Protein AF-A0A1V4ZW52-F1 (afdb_monomer_lite)

Secondary structure (DSSP, 8-state):
--HHHHHHHHHHH-HHHHHHHHHHHHHHHHHIIIIIIIHHHHHHHHHHHHHTTSS-HHHHHHHHSEESSS--HHHHHHTTT-SSTT-HHHHHHHHHHHHHHHHHHHHIIIIIHHHHHHHSTT------HHHHHHHHHHHHHTHHHHHHHHHHHHHHHTT--EE---THHHHHHHHHHHHHHHHHHHHHHHHHHTT-S-----------S--THHHHHHHHHHHHHHHHHHHHHHHHHHHHHHHHHGGGSTT--HHHHHHHHHHHHHHHHHHHHHHH-S-HHHHHHHHHHHHHHHHHHHHGGGGG-

Sequence (305 aa):
MGVREKFSEFRTAYPALISELNLDTINWNVFTCLFLIVIPFLLYIVQWSIVTGMIPYPVAINYFVLTFGNPNPATMFLSNYVHSVFDSGHIYQNALSSIVIFFMMYMFFLVVIPYIRFRIPGFRYRFNPEAFILTLTVTFTFIPFSVSGISIYFGKIMGKSAAWGFSGLLYAFLGFLIYHIVFLFITILLQSSSGIIPPQKESAMITSSQDPEEDRNANGYAVQSAFLVFAGVFIPFLVIALILSELIQPGTGVFAHLGGFMLGFLISPLIEMMTLSPKKKQKIAFGFFLALVVVVPAVFWLAFV

pLDDT: mean 78.62, std 14.48, range [43.91, 95.81]

Radius of gyration: 23.27 Å; chains: 1; bounding box: 67×45×64 Å

Foldseek 3Di:
DDPVVVVVVVCVVCVPLVVVCPVVVVVLVVLCCCQQPVLLVVLLVQLVCQQVCVPPPVNCCVQQWAFLVDGDPRNLQNLLSHAPSNDPVVSVVLSVLSNVLSVLVSCVPPPVVVVVCVVFPQQDDDDDPVLVVVLVVCLNPFLSLLLSLLLSQVCVVVVHGIAGGFPLSSLLSVLLSLLVLLVSLVSCLVCLVVCVRPDPPPPDPDDDDDDPPVVVSVVVSVVSNVVSVCSSPVVLVVQLVVLVVCVVPPRHSSSSSVLSNVLSNPLSVLSVQLVPPPDPVSVVVSVVVSCCSRVCSSCVCVVVD

Structure (mmCIF, N/CA/C/O backbone):
data_AF-A0A1V4ZW52-F1
#
_entry.id   AF-A0A1V4ZW52-F1
#
loop_
_atom_site.group_PDB
_atom_site.id
_atom_site.type_symbol
_atom_site.label_atom_id
_atom_site.label_alt_id
_atom_site.label_comp_id
_atom_site.label_asym_id
_atom_site.label_entity_id
_atom_site.label_seq_id
_atom_site.pdbx_PDB_ins_code
_atom_site.Cartn_x
_atom_site.Cartn_y
_atom_site.Cartn_z
_atom_site.occupancy
_atom_site.B_iso_or_equiv
_atom_site.auth_seq_id
_atom_site.auth_comp_id
_atom_site.auth_asym_id
_atom_site.auth_atom_id
_atom_site.pdbx_PDB_model_num
ATOM 1 N N . MET A 1 1 ? 6.196 25.361 35.390 1.00 54.25 1 MET A N 1
ATOM 2 C CA . MET A 1 1 ? 5.827 23.933 35.358 1.00 54.25 1 MET A CA 1
ATOM 3 C C . MET A 1 1 ? 6.412 23.317 34.098 1.00 54.25 1 MET A C 1
ATOM 5 O O . MET A 1 1 ? 6.033 23.717 32.999 1.00 54.25 1 MET A O 1
ATOM 9 N N . GLY A 1 2 ? 7.431 22.470 34.241 1.00 68.69 2 GLY A N 1
ATOM 10 C CA . GLY A 1 2 ? 8.197 21.949 33.103 1.00 68.69 2 GLY A CA 1
ATOM 11 C C . GLY A 1 2 ? 7.447 20.848 32.348 1.00 68.69 2 GLY A C 1
ATOM 12 O O . GLY A 1 2 ? 6.632 20.140 32.933 1.00 68.69 2 GLY A O 1
ATOM 13 N N . VAL A 1 3 ? 7.754 20.646 31.061 1.00 47.66 3 VAL A N 1
ATOM 14 C CA . VAL A 1 3 ? 7.205 19.534 30.246 1.00 47.66 3 VAL A CA 1
ATOM 15 C C . VAL A 1 3 ? 7.366 18.185 30.961 1.00 47.66 3 VAL A C 1
ATOM 17 O O . VAL A 1 3 ? 6.468 17.349 30.939 1.00 47.66 3 VAL A O 1
ATOM 20 N N . ARG A 1 4 ? 8.481 18.012 31.678 1.00 46.19 4 ARG A N 1
ATOM 21 C CA . ARG A 1 4 ? 8.806 16.816 32.466 1.00 46.19 4 ARG A CA 1
ATOM 22 C C . ARG A 1 4 ? 7.856 16.583 33.649 1.00 46.19 4 ARG A C 1
ATOM 24 O O . ARG A 1 4 ? 7.552 15.441 33.966 1.00 46.19 4 ARG A O 1
ATOM 31 N N . GLU A 1 5 ? 7.376 17.656 34.266 1.00 60.81 5 GLU A N 1
ATOM 32 C CA . GLU A 1 5 ? 6.450 17.642 35.406 1.00 60.81 5 GLU A CA 1
ATOM 33 C C . GLU A 1 5 ? 5.047 17.226 34.951 1.00 60.81 5 GLU A C 1
ATOM 35 O O . GLU A 1 5 ? 4.475 16.287 35.496 1.00 60.81 5 GLU A O 1
ATOM 40 N N . LYS A 1 6 ? 4.559 17.812 33.848 1.00 65.06 6 LYS A N 1
ATOM 41 C CA . LYS A 1 6 ? 3.283 17.415 33.228 1.00 65.06 6 LYS A CA 1
ATOM 42 C C . LYS A 1 6 ? 3.302 15.975 32.715 1.00 65.06 6 LYS A C 1
ATOM 44 O O . LYS A 1 6 ? 2.299 15.275 32.801 1.00 65.06 6 LYS A O 1
ATOM 49 N N . PHE A 1 7 ? 4.440 15.519 32.189 1.00 52.81 7 PHE A N 1
ATOM 50 C CA . PHE A 1 7 ? 4.593 14.133 31.743 1.00 52.81 7 PHE A CA 1
ATOM 51 C C . PHE A 1 7 ? 4.629 13.151 32.923 1.00 52.81 7 PHE A C 1
ATOM 53 O O . PHE A 1 7 ? 4.099 12.046 32.826 1.00 52.81 7 PHE A O 1
ATOM 60 N N . SER A 1 8 ? 5.216 13.564 34.051 1.00 55.19 8 SER A N 1
ATOM 61 C CA . SER A 1 8 ? 5.181 12.805 35.302 1.00 55.19 8 SER A CA 1
ATOM 62 C C . SER A 1 8 ? 3.755 12.683 35.834 1.00 55.19 8 SER A C 1
ATOM 64 O O . SER A 1 8 ? 3.326 11.568 36.101 1.00 55.19 8 SER A O 1
ATOM 66 N N . GLU A 1 9 ? 3.009 13.789 35.921 1.00 68.88 9 GLU A N 1
ATOM 67 C CA . GLU A 1 9 ? 1.600 13.801 36.348 1.00 68.88 9 GLU A CA 1
ATOM 68 C C . GLU A 1 9 ? 0.709 12.950 35.440 1.00 68.88 9 GLU A C 1
ATOM 70 O O . GLU A 1 9 ? -0.122 12.183 35.921 1.00 68.88 9 GLU A O 1
ATOM 75 N N . PHE A 1 10 ? 0.917 13.024 34.124 1.00 62.06 10 PHE A N 1
ATOM 76 C CA . PHE A 1 10 ? 0.230 12.160 33.167 1.00 62.06 10 PHE A CA 1
ATOM 77 C C . PHE A 1 10 ? 0.537 10.678 33.423 1.00 62.06 10 PHE A C 1
ATOM 79 O O . PHE A 1 10 ? -0.359 9.835 33.380 1.00 62.06 10 PHE A O 1
ATOM 86 N N . ARG A 1 11 ? 1.796 10.351 33.742 1.00 59.22 11 ARG A N 1
ATOM 87 C CA . ARG A 1 11 ? 2.215 8.971 33.995 1.00 59.22 11 ARG A CA 1
ATOM 88 C C . ARG A 1 11 ? 1.640 8.391 35.281 1.00 59.22 11 ARG A C 1
ATOM 90 O O . ARG A 1 11 ? 1.280 7.217 35.290 1.00 59.22 11 ARG A O 1
ATOM 97 N N . THR A 1 12 ? 1.520 9.190 36.334 1.00 68.19 12 THR A N 1
ATOM 98 C CA . THR A 1 12 ? 0.864 8.770 37.579 1.00 68.19 12 THR A CA 1
ATOM 99 C C . THR A 1 12 ? -0.653 8.719 37.461 1.00 68.19 12 THR A C 1
ATOM 101 O O . THR A 1 12 ? -1.264 7.843 38.065 1.00 68.19 12 THR A O 1
ATOM 104 N N . ALA A 1 13 ? -1.268 9.608 36.680 1.00 69.50 13 ALA A N 1
ATOM 105 C CA . ALA A 1 13 ? -2.719 9.634 36.519 1.00 69.50 13 ALA A CA 1
ATOM 106 C C . ALA A 1 13 ? -3.258 8.458 35.681 1.00 69.50 13 ALA A C 1
ATOM 108 O O . ALA A 1 13 ? -4.405 8.055 35.870 1.00 69.50 13 ALA A O 1
ATOM 109 N N . TYR A 1 14 ? -2.445 7.882 34.785 1.00 59.12 14 TYR A N 1
ATOM 110 C CA . TYR A 1 14 ? -2.912 6.880 33.815 1.00 59.12 14 TYR A CA 1
ATOM 111 C C . TYR A 1 14 ? -1.972 5.667 33.679 1.00 59.12 14 TYR A C 1
ATOM 113 O O . TYR A 1 14 ? -1.464 5.383 32.590 1.00 59.12 14 TYR A O 1
ATOM 121 N N . PRO A 1 15 ? -1.760 4.892 34.759 1.00 52.69 15 PRO A N 1
ATOM 122 C CA . PRO A 1 15 ? -0.846 3.750 34.751 1.00 52.69 15 PRO A CA 1
ATOM 123 C C . PRO A 1 15 ? -1.275 2.642 33.775 1.00 52.69 15 PRO A C 1
ATOM 125 O O . PRO A 1 15 ? -0.410 1.998 33.190 1.00 52.69 15 PRO A O 1
ATOM 128 N N . ALA A 1 16 ? -2.582 2.469 33.530 1.00 55.34 16 ALA A N 1
ATOM 129 C CA . ALA A 1 16 ? -3.116 1.487 32.578 1.00 55.34 16 ALA A CA 1
ATOM 130 C C . ALA A 1 16 ? -2.794 1.835 31.109 1.00 55.34 16 ALA A C 1
ATOM 132 O O . ALA A 1 16 ? -2.369 0.971 30.345 1.00 55.34 16 ALA A O 1
ATOM 133 N N . L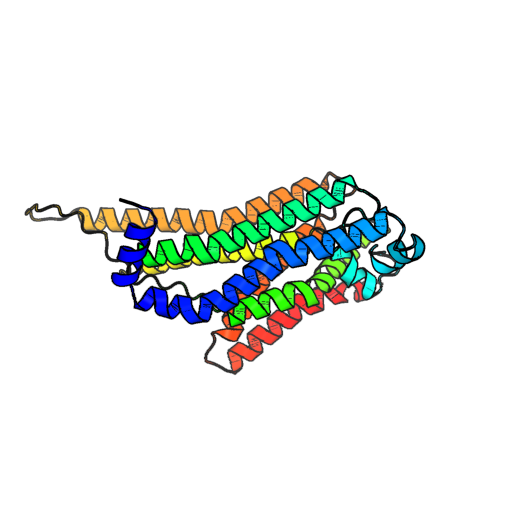EU A 1 17 ? -2.908 3.118 30.738 1.00 52.38 17 LEU A N 1
ATOM 134 C CA . LEU A 1 17 ? -2.533 3.616 29.409 1.00 52.38 17 LEU A CA 1
ATOM 135 C C . LEU A 1 17 ? -1.031 3.417 29.161 1.00 52.38 17 LEU A C 1
ATOM 137 O O . LEU A 1 17 ? -0.612 3.062 28.065 1.00 52.38 17 LEU A O 1
ATOM 141 N N . ILE A 1 18 ? -0.215 3.603 30.202 1.00 55.25 18 ILE A N 1
ATOM 142 C CA . ILE A 1 18 ? 1.237 3.421 30.130 1.00 55.25 18 ILE A CA 1
ATOM 143 C C . ILE A 1 18 ? 1.650 1.950 30.152 1.00 55.25 18 ILE A C 1
ATOM 145 O O . ILE A 1 18 ? 2.635 1.597 29.505 1.00 55.25 18 ILE A O 1
ATOM 149 N N . SER A 1 19 ? 0.910 1.077 30.838 1.00 52.97 19 SER A N 1
ATOM 150 C CA . SER A 1 19 ? 1.144 -0.366 30.762 1.00 52.97 19 SER A CA 1
ATOM 151 C C . SER A 1 19 ? 0.759 -0.947 29.401 1.00 52.97 19 SER A C 1
ATOM 153 O O . SER A 1 19 ? 1.489 -1.801 28.909 1.00 52.97 19 SER A O 1
ATOM 155 N N . GLU A 1 20 ? -0.314 -0.451 28.766 1.00 52.16 20 GLU A N 1
ATOM 156 C CA . GLU A 1 20 ? -0.656 -0.791 27.373 1.00 52.16 20 GLU A CA 1
ATOM 157 C C . GLU A 1 20 ? 0.412 -0.267 26.405 1.00 52.16 20 GLU A C 1
ATOM 159 O O . GLU A 1 20 ? 0.901 -1.006 25.556 1.00 52.16 20 GLU A O 1
ATOM 164 N N . LEU A 1 21 ? 0.892 0.963 26.615 1.00 51.31 21 LEU A N 1
ATOM 165 C CA . LEU A 1 21 ? 2.033 1.486 25.872 1.00 51.31 21 LEU A CA 1
ATOM 166 C C . LEU A 1 21 ? 3.300 0.638 26.082 1.00 51.31 21 LEU A C 1
ATOM 168 O O . LEU A 1 21 ? 4.071 0.528 25.151 1.00 51.31 21 LEU A O 1
ATOM 172 N N . ASN A 1 22 ? 3.581 0.005 27.220 1.00 49.88 22 ASN A N 1
ATOM 173 C CA . ASN A 1 22 ? 4.923 -0.557 27.481 1.00 49.88 22 ASN A CA 1
ATOM 174 C C . ASN A 1 22 ? 5.333 -1.778 26.619 1.00 49.88 22 ASN A C 1
ATOM 176 O O . ASN A 1 22 ? 6.520 -1.932 26.337 1.00 49.88 22 ASN A O 1
ATOM 180 N N . LEU A 1 23 ? 4.394 -2.622 26.172 1.00 46.44 23 LEU A N 1
ATOM 181 C CA . LEU A 1 23 ? 4.663 -3.715 25.212 1.00 46.44 23 LEU A CA 1
ATOM 182 C C . LEU A 1 23 ? 4.485 -3.255 23.756 1.00 46.44 23 LEU A C 1
ATOM 184 O O . LEU A 1 23 ? 5.224 -3.685 22.871 1.00 46.44 23 LEU A O 1
ATOM 188 N N . ASP A 1 24 ? 3.583 -2.301 23.527 1.00 53.34 24 ASP A N 1
ATOM 189 C CA . ASP A 1 24 ? 3.345 -1.706 22.215 1.00 53.34 24 ASP A CA 1
ATOM 190 C C . ASP A 1 24 ? 4.472 -0.736 21.801 1.00 53.34 24 ASP A C 1
ATOM 192 O O . ASP A 1 24 ? 4.854 -0.685 20.637 1.00 53.34 24 ASP A O 1
ATOM 196 N N . THR A 1 25 ? 5.084 -0.002 22.734 1.00 53.88 25 THR A N 1
ATOM 197 C CA . THR A 1 25 ? 6.072 1.069 22.470 1.00 53.88 25 THR A CA 1
ATOM 198 C C . THR A 1 25 ? 7.359 0.525 21.853 1.00 53.88 25 THR A C 1
ATOM 200 O O . THR A 1 25 ? 7.969 1.198 21.026 1.00 53.88 25 THR A O 1
ATOM 203 N N . ILE A 1 26 ? 7.772 -0.702 22.194 1.00 53.50 26 ILE A N 1
ATOM 204 C CA . ILE A 1 26 ? 8.947 -1.337 21.573 1.00 53.50 26 ILE A CA 1
ATOM 205 C C . ILE A 1 26 ? 8.653 -1.650 20.100 1.00 53.50 26 ILE A C 1
ATOM 207 O O . ILE A 1 26 ? 9.441 -1.280 19.230 1.00 53.50 26 ILE A O 1
ATOM 211 N N . ASN A 1 27 ? 7.487 -2.230 19.805 1.00 63.09 27 ASN A N 1
ATOM 212 C CA . ASN A 1 27 ? 7.055 -2.495 18.431 1.00 63.09 27 ASN A CA 1
ATOM 213 C C . ASN A 1 27 ? 6.842 -1.192 17.640 1.00 63.09 27 ASN A C 1
ATOM 215 O O . ASN A 1 27 ? 7.189 -1.126 16.462 1.00 63.09 27 ASN A O 1
ATOM 219 N N . TRP A 1 28 ? 6.361 -0.129 18.288 1.00 65.81 28 TRP A N 1
ATOM 220 C CA . TRP A 1 28 ? 6.158 1.182 17.667 1.00 65.81 28 TRP A CA 1
ATOM 221 C C . TRP A 1 28 ? 7.449 1.951 17.397 1.00 65.81 28 TRP A C 1
ATOM 223 O O . TRP A 1 28 ? 7.551 2.614 16.368 1.00 65.81 28 TRP A O 1
ATOM 233 N N . ASN A 1 29 ? 8.458 1.850 18.261 1.00 67.56 29 ASN A N 1
ATOM 234 C CA . ASN A 1 29 ? 9.775 2.434 18.002 1.00 67.56 29 ASN A CA 1
ATOM 235 C C . ASN A 1 29 ? 10.486 1.697 16.864 1.00 67.56 29 ASN A C 1
ATOM 237 O O . ASN A 1 29 ? 11.073 2.335 15.993 1.00 67.56 29 ASN A O 1
ATOM 241 N N . VAL A 1 30 ? 10.373 0.364 16.817 1.00 69.56 30 VAL A N 1
ATOM 242 C CA . VAL A 1 30 ? 10.862 -0.435 15.684 1.00 69.56 30 VAL A CA 1
ATOM 243 C C . VAL A 1 30 ? 10.118 -0.059 14.403 1.00 69.56 30 VAL A C 1
ATOM 245 O O . VAL A 1 30 ? 10.762 0.156 13.382 1.00 69.56 30 VAL A O 1
ATOM 248 N N . PHE A 1 31 ? 8.794 0.111 14.456 1.00 70.19 31 PHE A N 1
ATOM 249 C CA . PHE A 1 31 ? 7.992 0.599 13.333 1.00 70.19 31 PHE A CA 1
ATOM 250 C C . PHE A 1 31 ? 8.449 1.991 12.869 1.00 70.19 31 PHE A C 1
ATOM 252 O O . PHE A 1 31 ? 8.696 2.204 11.687 1.00 70.19 31 PHE A O 1
ATOM 259 N N . THR A 1 32 ? 8.635 2.922 13.802 1.00 69.56 32 THR A N 1
ATOM 260 C CA . THR A 1 32 ? 9.112 4.284 13.528 1.00 69.56 32 THR A CA 1
ATOM 261 C C . THR A 1 32 ? 10.469 4.237 12.832 1.00 69.56 32 THR A C 1
ATOM 263 O O . THR A 1 32 ? 10.621 4.798 11.752 1.00 69.56 32 THR A O 1
ATOM 266 N N . CYS A 1 33 ? 11.438 3.504 13.381 1.00 77.50 33 CYS A N 1
ATOM 267 C CA . CYS A 1 33 ? 12.759 3.373 12.772 1.00 77.50 33 CYS A CA 1
ATOM 268 C C . CYS A 1 33 ? 12.698 2.693 11.398 1.00 77.50 33 CYS A C 1
ATOM 270 O O . CYS A 1 33 ? 13.317 3.172 10.449 1.00 77.50 33 CYS A O 1
ATOM 272 N N . LEU A 1 34 ? 11.948 1.599 11.264 1.00 78.94 34 LEU A N 1
ATOM 273 C CA . LEU A 1 34 ? 11.905 0.831 10.025 1.00 78.94 34 LEU A CA 1
ATOM 274 C C . LEU A 1 34 ? 11.212 1.610 8.898 1.00 78.94 34 LEU A C 1
ATOM 276 O O . LEU A 1 34 ? 11.761 1.728 7.806 1.00 78.94 34 LEU A O 1
ATOM 280 N N . PHE A 1 35 ? 10.033 2.173 9.158 1.00 75.31 35 PHE A N 1
ATOM 281 C CA . PHE A 1 35 ? 9.216 2.802 8.120 1.00 75.31 35 PHE A CA 1
ATOM 282 C C . PHE A 1 35 ? 9.574 4.266 7.874 1.00 75.31 35 PHE A C 1
ATOM 284 O O . PHE A 1 35 ? 9.598 4.675 6.721 1.00 75.31 35 PHE A O 1
ATOM 291 N N . LEU A 1 36 ? 9.906 5.061 8.899 1.00 79.62 36 LEU A N 1
ATOM 292 C CA . LEU A 1 36 ? 10.241 6.478 8.682 1.00 79.62 36 LEU A CA 1
ATOM 293 C C . LEU A 1 36 ? 11.679 6.691 8.218 1.00 79.62 36 LEU A C 1
ATOM 295 O O . LEU A 1 36 ? 11.960 7.710 7.591 1.00 79.62 36 LEU A O 1
ATOM 299 N N . ILE A 1 37 ? 12.586 5.765 8.541 1.00 82.94 37 ILE A N 1
ATOM 300 C CA . ILE A 1 37 ? 14.021 5.957 8.309 1.00 82.94 37 ILE A CA 1
ATOM 301 C C . ILE A 1 37 ? 14.563 4.879 7.376 1.00 82.94 37 ILE A C 1
ATOM 303 O O . ILE A 1 37 ? 15.023 5.206 6.285 1.00 82.94 37 ILE A O 1
ATOM 307 N N . VAL A 1 38 ? 14.497 3.602 7.768 1.00 86.88 38 VAL A N 1
ATOM 308 C CA . VAL A 1 38 ? 15.184 2.523 7.036 1.00 86.88 38 VAL A CA 1
ATOM 309 C C . VAL A 1 38 ? 14.637 2.361 5.621 1.00 86.88 38 VAL A C 1
ATOM 311 O O . VAL A 1 38 ? 15.422 2.359 4.680 1.00 86.88 38 VAL A O 1
ATOM 314 N N . ILE A 1 39 ? 13.318 2.259 5.440 1.00 84.25 39 ILE A N 1
ATOM 315 C CA . ILE A 1 39 ? 12.726 2.057 4.109 1.00 84.25 39 ILE A CA 1
ATOM 316 C C . ILE A 1 39 ? 13.024 3.242 3.176 1.00 84.25 39 ILE A C 1
ATOM 318 O O . ILE A 1 39 ? 13.623 2.998 2.129 1.00 84.25 39 ILE A O 1
ATOM 322 N N . PRO A 1 40 ? 12.713 4.511 3.519 1.00 84.44 40 PRO A N 1
ATOM 323 C CA . PRO A 1 40 ? 13.059 5.649 2.667 1.00 84.44 40 PRO A CA 1
ATOM 324 C C . PRO A 1 40 ? 14.555 5.725 2.348 1.00 84.44 40 PRO A C 1
ATOM 326 O O . PRO A 1 40 ? 14.924 6.025 1.214 1.00 84.44 40 PRO A O 1
ATOM 329 N N . PHE A 1 41 ? 15.418 5.401 3.315 1.00 87.50 41 PHE A N 1
ATOM 330 C CA . PHE A 1 41 ? 16.865 5.380 3.117 1.00 87.50 41 PHE A CA 1
ATOM 331 C C . PHE A 1 41 ? 17.321 4.266 2.164 1.00 87.50 41 PHE A C 1
ATOM 333 O O . PHE A 1 41 ? 18.156 4.509 1.296 1.00 87.50 41 PHE A O 1
ATOM 340 N N . LEU A 1 42 ? 16.756 3.060 2.266 1.00 87.06 42 LEU A N 1
ATOM 341 C CA . LEU A 1 42 ? 17.047 1.965 1.338 1.00 87.06 42 LEU A CA 1
ATOM 342 C C . LEU A 1 42 ? 16.589 2.298 -0.085 1.00 87.06 42 LEU A C 1
ATOM 344 O O . LEU A 1 42 ? 17.346 2.080 -1.027 1.00 87.06 42 LEU A O 1
ATOM 348 N N . LEU A 1 43 ? 15.391 2.869 -0.244 1.00 84.25 43 LEU A N 1
ATOM 349 C CA . LEU A 1 43 ? 14.892 3.314 -1.550 1.00 84.25 43 LEU A CA 1
ATOM 350 C C . LEU A 1 43 ? 15.790 4.406 -2.141 1.00 84.25 43 LEU A C 1
ATOM 352 O O . LEU A 1 43 ? 16.143 4.343 -3.320 1.00 84.25 43 LEU A O 1
ATOM 356 N N . TYR A 1 44 ? 16.228 5.352 -1.303 1.00 87.69 44 TYR A N 1
ATOM 357 C CA . TYR A 1 44 ? 17.201 6.373 -1.680 1.00 87.69 44 TYR A CA 1
ATOM 358 C C . TYR A 1 44 ? 18.512 5.747 -2.172 1.00 87.69 44 TYR A C 1
ATOM 360 O O . TYR A 1 44 ? 18.967 6.094 -3.258 1.00 87.69 44 TYR A O 1
ATOM 368 N N . ILE A 1 45 ? 19.101 4.807 -1.418 1.00 89.94 45 ILE A N 1
ATOM 369 C CA . ILE A 1 45 ? 20.352 4.136 -1.804 1.00 89.94 45 ILE A CA 1
ATOM 370 C C . ILE A 1 45 ? 20.186 3.406 -3.132 1.00 89.94 45 ILE A C 1
ATOM 372 O O . ILE A 1 45 ? 21.020 3.579 -4.014 1.00 89.94 45 ILE A O 1
ATOM 376 N N . VAL A 1 46 ? 19.121 2.615 -3.294 1.00 88.81 46 VAL A N 1
ATOM 377 C CA . VAL A 1 46 ? 18.892 1.846 -4.524 1.00 88.81 46 VAL A CA 1
ATOM 378 C C . VAL A 1 46 ? 18.808 2.779 -5.728 1.00 88.81 46 VAL A C 1
ATOM 380 O O . VAL A 1 46 ? 19.513 2.566 -6.713 1.00 88.81 46 VAL A O 1
ATOM 383 N N . GLN A 1 47 ? 18.006 3.843 -5.649 1.00 87.00 47 GLN A N 1
ATOM 384 C CA . GLN A 1 47 ? 17.864 4.777 -6.764 1.00 87.00 47 GLN A CA 1
ATOM 385 C C . GLN A 1 47 ? 19.152 5.579 -7.011 1.00 87.00 47 GLN A C 1
ATOM 387 O O . GLN A 1 47 ? 19.555 5.761 -8.160 1.00 87.00 47 GLN A O 1
ATOM 392 N N . TRP A 1 48 ? 19.852 5.991 -5.952 1.00 90.12 48 TRP A N 1
ATOM 393 C CA . TRP A 1 48 ? 21.153 6.653 -6.051 1.00 90.12 48 TRP A CA 1
ATOM 394 C C . TRP A 1 48 ? 22.207 5.757 -6.718 1.00 90.12 48 TRP A C 1
ATOM 396 O O . TRP A 1 48 ? 22.946 6.224 -7.585 1.00 90.12 48 TRP A O 1
ATOM 406 N N . SER A 1 49 ? 22.248 4.463 -6.389 1.00 91.75 49 SER A N 1
ATOM 407 C CA . SER A 1 49 ? 23.142 3.490 -7.027 1.00 91.75 49 SER A CA 1
ATOM 408 C C . SER A 1 49 ? 22.857 3.315 -8.520 1.00 91.75 49 SER A C 1
ATOM 410 O O . SER A 1 49 ? 23.785 3.056 -9.284 1.00 91.75 49 SER A O 1
ATOM 412 N N . ILE A 1 50 ? 21.607 3.481 -8.960 1.00 90.00 50 ILE A N 1
ATOM 413 C CA . ILE A 1 50 ? 21.271 3.459 -10.389 1.00 90.00 50 ILE A CA 1
ATOM 414 C C . ILE A 1 50 ? 21.733 4.747 -11.078 1.00 90.00 50 ILE A C 1
ATOM 416 O O . ILE A 1 50 ? 22.424 4.685 -12.093 1.00 90.00 50 ILE A O 1
ATOM 420 N N . VAL A 1 51 ? 21.421 5.911 -10.503 1.00 89.38 51 VAL A N 1
ATOM 421 C CA . VAL A 1 51 ? 21.774 7.221 -11.080 1.00 89.38 51 VAL A CA 1
ATOM 422 C C . VAL A 1 51 ? 23.289 7.433 -11.166 1.00 89.38 51 VAL A C 1
ATOM 424 O O . VAL A 1 51 ? 23.779 8.012 -12.131 1.00 89.38 51 VAL A O 1
ATOM 427 N N . THR A 1 52 ? 24.050 6.941 -10.188 1.00 91.12 52 THR A N 1
ATOM 428 C CA . THR A 1 52 ? 25.524 7.027 -10.179 1.00 91.12 52 THR A CA 1
ATOM 429 C C . THR A 1 52 ? 26.212 5.972 -11.045 1.00 91.12 52 THR A C 1
ATOM 431 O O . THR A 1 52 ? 27.434 5.990 -11.173 1.00 91.12 52 THR A O 1
ATOM 434 N N . GLY A 1 53 ? 25.452 5.049 -11.641 1.00 91.00 53 GLY A N 1
ATOM 435 C CA . GLY A 1 53 ? 25.986 3.985 -12.487 1.00 91.00 53 GLY A CA 1
ATOM 436 C C . GLY A 1 53 ? 26.643 2.828 -11.729 1.00 91.00 53 GLY A C 1
ATOM 437 O O . GLY A 1 53 ? 27.249 1.970 -12.370 1.00 91.00 53 GLY A O 1
ATOM 438 N N . MET A 1 54 ? 26.515 2.753 -10.395 1.00 95.44 54 MET A N 1
ATOM 439 C CA . MET A 1 54 ? 26.924 1.559 -9.637 1.00 95.44 54 MET A CA 1
ATOM 440 C C . MET A 1 54 ? 26.106 0.330 -10.053 1.00 95.44 54 MET A C 1
ATOM 442 O O . MET A 1 54 ? 26.637 -0.777 -10.118 1.00 95.44 54 MET A O 1
ATOM 446 N N . ILE A 1 55 ? 24.820 0.526 -10.357 1.00 92.56 55 ILE A N 1
ATOM 447 C CA . ILE A 1 55 ? 23.982 -0.465 -11.032 1.00 92.56 55 ILE A CA 1
ATOM 448 C C . ILE A 1 55 ? 24.025 -0.165 -12.540 1.00 92.56 55 ILE A C 1
ATOM 450 O O . ILE A 1 55 ? 23.581 0.910 -12.950 1.00 92.56 55 ILE A O 1
ATOM 454 N N . PRO A 1 56 ? 24.526 -1.089 -13.386 1.00 93.81 56 PRO A N 1
ATOM 455 C CA . PRO A 1 56 ? 24.626 -0.854 -14.823 1.00 93.81 56 PRO A CA 1
ATOM 456 C C . PRO A 1 56 ? 23.267 -0.587 -15.476 1.00 93.81 56 PRO A C 1
ATOM 458 O O . PRO A 1 56 ? 22.274 -1.242 -15.157 1.00 93.81 56 PRO A O 1
ATOM 461 N N . TYR A 1 57 ? 23.238 0.299 -16.474 1.00 90.06 57 TYR A N 1
ATOM 462 C CA . TYR A 1 57 ? 22.014 0.663 -17.199 1.00 90.06 57 TYR A CA 1
ATOM 463 C C . TYR A 1 57 ? 21.198 -0.543 -17.720 1.00 90.06 57 TYR A C 1
ATOM 465 O O . TYR A 1 57 ? 19.990 -0.577 -17.481 1.00 90.06 57 TYR A O 1
ATOM 473 N N . PRO A 1 58 ? 21.799 -1.584 -18.341 1.00 92.56 58 PRO A N 1
ATOM 474 C CA . PRO A 1 58 ? 21.033 -2.750 -18.791 1.00 92.56 58 PRO A CA 1
ATOM 475 C C . PRO A 1 58 ? 20.362 -3.511 -17.640 1.00 92.56 58 PRO A C 1
ATOM 477 O O . PRO A 1 58 ? 19.267 -4.045 -17.800 1.00 92.56 58 PRO A O 1
ATOM 480 N N . VAL A 1 59 ? 20.999 -3.541 -16.466 1.00 92.06 59 VAL A N 1
ATOM 481 C CA . VAL A 1 59 ? 20.425 -4.140 -15.254 1.00 92.06 59 VAL A CA 1
ATOM 482 C C . VAL A 1 59 ? 19.252 -3.285 -14.776 1.00 92.06 59 VAL A C 1
ATOM 484 O O . VAL A 1 59 ? 18.172 -3.814 -14.531 1.00 92.06 59 VAL A O 1
ATOM 487 N N . ALA A 1 60 ? 19.415 -1.963 -14.721 1.00 90.38 60 ALA A N 1
ATOM 488 C CA . ALA A 1 60 ? 18.341 -1.058 -14.323 1.00 90.38 60 ALA A CA 1
ATOM 489 C C . ALA A 1 60 ? 17.076 -1.238 -15.186 1.00 90.38 60 ALA A C 1
ATOM 491 O O . ALA A 1 60 ? 15.981 -1.403 -14.650 1.00 90.38 60 ALA A O 1
ATOM 492 N N . ILE A 1 61 ? 17.227 -1.299 -16.513 1.00 89.12 61 ILE A N 1
ATOM 493 C CA . ILE A 1 61 ? 16.107 -1.528 -17.437 1.00 89.12 61 ILE A CA 1
ATOM 494 C C . ILE A 1 61 ? 15.456 -2.901 -17.219 1.00 89.12 61 ILE A C 1
ATOM 496 O O . ILE A 1 61 ? 14.238 -2.989 -17.103 1.00 89.12 61 ILE A O 1
ATOM 500 N N . ASN A 1 62 ? 16.244 -3.972 -17.114 1.00 90.69 62 ASN A N 1
ATOM 501 C CA . ASN A 1 62 ? 15.703 -5.335 -17.058 1.00 90.69 62 ASN A CA 1
ATOM 502 C C . ASN A 1 62 ? 15.019 -5.697 -15.733 1.00 90.69 62 ASN A C 1
ATOM 504 O O . ASN A 1 62 ? 14.266 -6.672 -15.697 1.00 90.69 62 ASN A O 1
ATOM 508 N N . TYR A 1 63 ? 15.289 -4.947 -14.660 1.00 90.44 63 TYR A N 1
ATOM 509 C CA . TYR A 1 63 ? 14.778 -5.243 -13.322 1.00 90.44 63 TYR A CA 1
ATOM 510 C C . TYR A 1 63 ? 13.857 -4.161 -12.755 1.00 90.44 63 TYR A C 1
ATOM 512 O O . TYR A 1 63 ? 12.953 -4.508 -12.009 1.00 90.44 63 TYR A O 1
ATOM 520 N N . PHE A 1 64 ? 14.028 -2.882 -13.103 1.00 89.12 64 PHE A N 1
ATOM 521 C CA . PHE A 1 64 ? 13.266 -1.777 -12.496 1.00 89.12 64 PHE A CA 1
ATOM 522 C C . PHE A 1 64 ? 12.276 -1.102 -13.452 1.00 89.12 64 PHE A C 1
ATOM 524 O O . PHE A 1 64 ? 11.456 -0.298 -13.009 1.00 89.12 64 PHE A O 1
ATOM 531 N N . VAL A 1 65 ? 12.307 -1.433 -14.747 1.00 89.56 65 VAL A N 1
ATOM 532 C CA . VAL A 1 65 ? 11.338 -0.930 -15.729 1.00 89.56 65 VAL A CA 1
ATOM 533 C C . VAL A 1 65 ? 10.309 -2.008 -16.042 1.00 89.56 65 VAL A C 1
ATOM 535 O O . VAL A 1 65 ? 10.648 -3.104 -16.484 1.00 89.56 65 VAL A O 1
ATOM 538 N N . LEU A 1 66 ? 9.029 -1.686 -15.848 1.00 90.38 66 LEU A N 1
ATOM 539 C CA . LEU A 1 66 ? 7.937 -2.592 -16.176 1.00 90.38 66 LEU A CA 1
ATOM 540 C C . LEU A 1 66 ? 7.636 -2.508 -17.672 1.00 90.38 66 LEU A C 1
ATOM 542 O O . LEU A 1 66 ? 6.996 -1.565 -18.141 1.00 90.38 66 LEU A O 1
ATOM 546 N N . THR A 1 67 ? 8.092 -3.502 -18.430 1.00 89.50 67 THR A N 1
ATOM 547 C CA . THR A 1 67 ? 7.738 -3.623 -19.850 1.00 89.50 67 THR A CA 1
ATOM 548 C C . THR A 1 67 ? 6.387 -4.321 -19.988 1.00 89.50 67 THR A C 1
ATOM 550 O O . THR A 1 67 ? 6.150 -5.360 -19.378 1.00 89.50 67 THR A O 1
ATOM 553 N N . PHE A 1 68 ? 5.472 -3.755 -20.776 1.00 90.12 68 PHE A N 1
ATOM 554 C CA . PHE A 1 68 ? 4.115 -4.305 -20.899 1.00 90.12 68 PHE A CA 1
ATOM 555 C C . PHE A 1 68 ? 4.029 -5.450 -21.911 1.00 90.12 68 PHE A C 1
ATOM 557 O O . PHE A 1 68 ? 3.143 -6.298 -21.809 1.00 90.12 68 PHE A O 1
ATOM 564 N N . GLY A 1 69 ? 4.957 -5.488 -22.872 1.00 87.94 69 GLY A N 1
ATOM 565 C CA . GLY A 1 69 ? 5.049 -6.556 -23.868 1.00 87.94 69 GLY A CA 1
ATOM 566 C C . GLY A 1 69 ? 5.708 -7.836 -23.351 1.00 87.94 69 GLY A C 1
ATOM 567 O O . GLY A 1 69 ? 5.363 -8.916 -23.815 1.00 87.94 69 GLY A O 1
ATOM 568 N N . ASN A 1 70 ? 6.630 -7.732 -22.389 1.00 89.12 70 ASN A N 1
ATOM 569 C CA . ASN A 1 70 ? 7.335 -8.884 -21.820 1.00 89.12 70 ASN A CA 1
ATOM 570 C C . ASN A 1 70 ? 7.623 -8.690 -20.316 1.00 89.12 70 ASN A C 1
ATOM 572 O O . ASN A 1 70 ? 8.788 -8.625 -19.904 1.00 89.12 70 ASN A O 1
ATOM 576 N N . PRO A 1 71 ? 6.577 -8.537 -19.483 1.00 90.25 71 PRO A N 1
ATOM 577 C CA . PRO A 1 71 ? 6.758 -8.361 -18.050 1.00 90.25 71 PRO A CA 1
ATOM 578 C C . PRO A 1 71 ? 7.356 -9.628 -17.433 1.00 90.25 71 PRO A C 1
ATOM 580 O O . PRO A 1 71 ? 6.956 -10.748 -17.747 1.00 90.25 71 PRO A O 1
ATOM 583 N N . ASN A 1 72 ? 8.288 -9.449 -16.502 1.00 91.69 72 ASN A N 1
ATOM 584 C CA . ASN A 1 72 ? 8.836 -10.538 -15.699 1.00 91.69 72 ASN A CA 1
ATOM 585 C C . ASN A 1 72 ? 8.589 -10.285 -14.198 1.00 91.69 72 ASN A C 1
ATOM 587 O O . ASN A 1 72 ? 8.401 -9.129 -13.802 1.00 91.69 72 ASN A O 1
ATOM 591 N N . PRO A 1 73 ? 8.618 -11.324 -13.338 1.00 92.56 73 PRO A N 1
ATOM 592 C CA . PRO A 1 73 ? 8.316 -11.167 -11.915 1.00 92.56 73 PRO A CA 1
ATOM 593 C C . PRO A 1 73 ? 9.181 -10.122 -11.205 1.00 92.56 73 PRO A C 1
ATOM 595 O O . PRO A 1 73 ? 8.682 -9.406 -10.339 1.00 92.56 73 PRO A O 1
ATOM 598 N N . ALA A 1 74 ? 10.454 -9.994 -11.587 1.00 92.19 74 ALA A N 1
ATOM 599 C CA . ALA A 1 74 ? 11.345 -9.019 -10.975 1.00 92.19 74 ALA A CA 1
ATOM 600 C C . ALA A 1 74 ? 10.933 -7.588 -11.337 1.00 92.19 74 ALA A C 1
ATOM 602 O O . ALA A 1 74 ? 10.795 -6.768 -10.437 1.00 92.19 74 ALA A O 1
ATOM 603 N N . THR A 1 75 ? 10.627 -7.317 -12.611 1.00 90.94 75 THR A N 1
ATOM 604 C CA . THR A 1 75 ? 10.096 -6.010 -13.037 1.00 90.94 75 THR A CA 1
ATOM 605 C C . THR A 1 75 ? 8.760 -5.698 -12.385 1.00 90.94 75 THR A C 1
ATOM 607 O O . THR A 1 75 ? 8.583 -4.590 -11.904 1.00 90.94 75 THR A O 1
ATOM 610 N N . MET A 1 76 ? 7.853 -6.675 -12.274 1.00 92.38 76 MET A N 1
ATOM 611 C CA . MET A 1 76 ? 6.564 -6.481 -11.603 1.00 92.38 76 MET A CA 1
ATOM 612 C C . MET A 1 76 ? 6.720 -6.136 -10.119 1.00 92.38 76 MET A C 1
ATOM 614 O O . MET A 1 76 ? 5.881 -5.429 -9.565 1.00 92.38 76 MET A O 1
ATOM 618 N N . PHE A 1 77 ? 7.772 -6.622 -9.470 1.00 92.31 77 PHE A N 1
ATOM 619 C CA . PHE A 1 77 ? 8.040 -6.332 -8.070 1.00 92.31 77 PHE A CA 1
ATOM 620 C C . PHE A 1 77 ? 8.811 -5.016 -7.897 1.00 92.31 77 PHE A C 1
ATOM 622 O O . PHE A 1 77 ? 8.318 -4.074 -7.279 1.00 92.31 77 PHE A O 1
ATOM 629 N N . LEU A 1 78 ? 10.008 -4.930 -8.478 1.00 90.00 78 LEU A N 1
ATOM 630 C CA . LEU A 1 78 ? 10.982 -3.865 -8.238 1.00 90.00 78 LEU A CA 1
ATOM 631 C C . LEU A 1 78 ? 10.588 -2.516 -8.859 1.00 90.00 78 LEU A C 1
ATOM 633 O O . LEU A 1 78 ? 10.973 -1.479 -8.318 1.00 90.00 78 LEU A O 1
ATOM 637 N N . SER A 1 79 ? 9.771 -2.485 -9.920 1.00 88.94 79 SER A N 1
ATOM 638 C CA . SER A 1 79 ? 9.324 -1.222 -10.539 1.00 88.94 79 SER A CA 1
ATOM 639 C C . SER A 1 79 ? 8.426 -0.364 -9.641 1.00 88.94 79 SER A C 1
ATOM 641 O O . SER A 1 79 ? 8.164 0.795 -9.957 1.00 88.94 79 SER A O 1
ATOM 643 N N . ASN A 1 80 ? 7.909 -0.931 -8.547 1.00 88.75 80 ASN A N 1
ATOM 644 C CA . ASN A 1 80 ? 7.089 -0.220 -7.561 1.00 88.75 80 ASN A CA 1
ATOM 645 C C . ASN A 1 80 ? 7.925 0.514 -6.500 1.00 88.75 80 ASN A C 1
ATOM 647 O O . ASN A 1 80 ? 7.375 1.263 -5.694 1.00 88.75 80 ASN A O 1
ATOM 651 N N . TYR A 1 81 ? 9.239 0.282 -6.483 1.00 85.81 81 TYR A N 1
ATOM 652 C CA . TYR A 1 81 ? 10.157 0.795 -5.466 1.00 85.81 81 TYR A CA 1
ATOM 653 C C . TYR A 1 81 ? 11.085 1.897 -5.972 1.00 85.81 81 TYR A C 1
ATOM 655 O O . TYR A 1 81 ? 11.727 2.570 -5.171 1.00 85.81 81 TYR A O 1
ATOM 663 N N . VAL A 1 82 ? 11.179 2.083 -7.287 1.00 82.62 82 VAL A N 1
ATOM 664 C CA . VAL A 1 82 ? 12.080 3.059 -7.901 1.00 82.62 82 VAL A CA 1
ATOM 665 C C . VAL A 1 82 ? 11.319 3.838 -8.958 1.00 82.62 82 VAL A C 1
ATOM 667 O O . VAL A 1 82 ? 10.749 3.235 -9.872 1.00 82.62 82 VAL A O 1
ATOM 670 N N . HIS A 1 83 ? 11.359 5.173 -8.875 1.00 77.56 83 HIS A N 1
ATOM 671 C CA . HIS A 1 83 ? 10.685 6.027 -9.852 1.00 77.56 83 HIS A CA 1
ATOM 672 C C . HIS A 1 83 ? 11.614 6.866 -10.659 1.00 77.56 83 HIS A C 1
ATOM 674 O O . HIS A 1 83 ? 12.572 7.393 -10.112 1.00 77.56 83 HIS A O 1
ATOM 680 N N . SER A 1 84 ? 11.270 7.013 -11.942 1.00 78.81 84 SER A N 1
ATOM 681 C CA . SER A 1 84 ? 12.070 7.754 -12.910 1.00 78.81 84 SER A CA 1
ATOM 682 C C . SER A 1 84 ? 13.535 7.386 -12.720 1.00 78.81 84 SER A C 1
ATOM 684 O O . SER A 1 84 ? 14.337 8.181 -12.251 1.00 78.81 84 SER A O 1
ATOM 686 N N . VAL A 1 85 ? 13.836 6.117 -13.001 1.00 74.75 85 VAL A N 1
ATOM 687 C CA . VAL A 1 85 ? 15.037 5.377 -12.577 1.00 74.75 85 VAL A CA 1
ATOM 688 C C . VAL A 1 85 ? 16.361 6.118 -12.848 1.00 74.75 85 VAL A C 1
ATOM 690 O O . VAL A 1 85 ? 17.354 5.881 -12.166 1.00 74.75 85 VAL A O 1
ATOM 693 N N . PHE A 1 86 ? 16.365 7.041 -13.810 1.00 82.19 86 PHE A N 1
ATOM 694 C CA . PHE A 1 86 ? 17.530 7.814 -14.246 1.00 82.19 86 PHE A CA 1
ATOM 695 C C . PHE A 1 86 ? 17.468 9.309 -13.895 1.00 82.19 86 PHE A C 1
ATOM 697 O O . PHE A 1 86 ? 18.375 10.053 -14.254 1.00 82.19 86 PHE A O 1
ATOM 704 N N . ASP A 1 87 ? 16.419 9.762 -13.211 1.00 82.81 87 ASP A N 1
ATOM 705 C CA . ASP A 1 87 ? 16.239 11.152 -12.803 1.00 82.81 87 ASP A CA 1
ATOM 706 C C . ASP A 1 87 ? 16.623 11.332 -11.329 1.00 82.81 87 ASP A C 1
ATOM 708 O O . ASP A 1 87 ? 15.989 10.801 -10.410 1.00 82.81 87 ASP A O 1
ATOM 712 N N . SER A 1 88 ? 17.681 12.110 -11.107 1.00 80.62 88 SER A N 1
ATOM 713 C CA . SER A 1 88 ? 18.186 12.444 -9.777 1.00 80.62 88 SER A CA 1
ATOM 714 C C . SER A 1 88 ? 17.238 13.347 -8.983 1.00 80.62 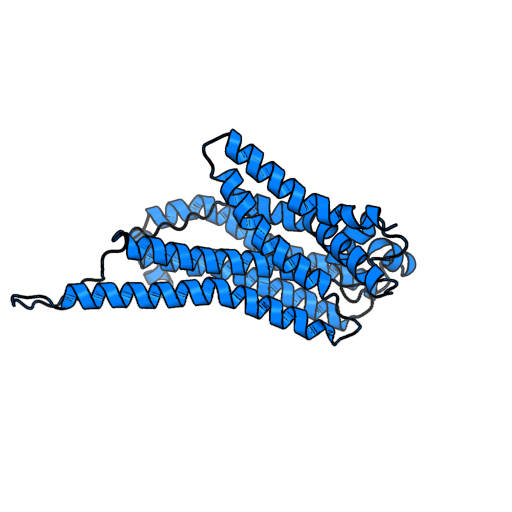88 SER A C 1
ATOM 716 O O . SER A 1 88 ? 17.201 13.254 -7.755 1.00 80.62 88 SER A O 1
ATOM 718 N N . GLY A 1 89 ? 16.434 14.180 -9.650 1.00 80.62 89 GLY A N 1
ATOM 719 C CA . GLY A 1 89 ? 15.441 15.047 -9.013 1.00 80.62 89 GLY A CA 1
ATOM 720 C C . GLY A 1 89 ? 14.288 14.257 -8.392 1.00 80.62 89 GLY A C 1
ATOM 721 O O . GLY A 1 89 ? 13.766 14.630 -7.337 1.00 80.62 89 GLY A O 1
ATOM 722 N N . HIS A 1 90 ? 13.943 13.114 -8.986 1.00 78.81 90 HIS A N 1
ATOM 723 C CA . HIS A 1 90 ? 12.883 12.245 -8.479 1.00 78.81 90 HIS A CA 1
ATOM 724 C C . HIS A 1 90 ? 13.276 11.456 -7.220 1.00 78.81 90 HIS A C 1
ATOM 726 O O . HIS A 1 90 ? 12.391 11.104 -6.440 1.00 78.81 90 HIS A O 1
ATOM 732 N N . ILE A 1 91 ? 14.574 11.256 -6.945 1.00 78.44 91 ILE A N 1
ATOM 733 C CA . ILE A 1 91 ? 15.047 10.593 -5.713 1.00 78.44 91 ILE A CA 1
ATOM 734 C C . ILE A 1 91 ? 14.516 11.323 -4.475 1.00 78.44 91 ILE A C 1
ATOM 736 O O . ILE A 1 91 ? 13.939 10.716 -3.569 1.00 78.44 91 ILE A O 1
ATOM 740 N N . TYR A 1 92 ? 14.704 12.645 -4.445 1.00 81.25 92 TYR A N 1
ATOM 741 C CA . TYR A 1 92 ? 14.302 13.472 -3.312 1.00 81.25 92 TYR A CA 1
ATOM 742 C C . TYR A 1 92 ? 12.782 13.467 -3.127 1.00 81.25 92 TYR A C 1
ATOM 744 O O . TYR A 1 92 ? 12.294 13.304 -2.010 1.00 81.25 92 TYR A O 1
ATOM 752 N N . GLN A 1 93 ? 12.029 13.588 -4.223 1.00 83.12 93 GLN A N 1
ATOM 753 C CA . GLN A 1 93 ? 10.567 13.604 -4.181 1.00 83.12 93 GLN A CA 1
ATOM 754 C C . GLN A 1 93 ? 9.986 12.280 -3.672 1.00 83.12 93 GLN A C 1
ATOM 756 O O . GLN A 1 93 ? 9.062 12.300 -2.857 1.00 83.12 93 GLN A O 1
ATOM 761 N N . ASN A 1 94 ? 10.542 11.139 -4.087 1.00 79.69 94 ASN A N 1
ATOM 762 C CA . ASN A 1 94 ? 10.104 9.820 -3.623 1.00 79.69 94 ASN A CA 1
ATOM 763 C C . ASN A 1 94 ? 10.380 9.627 -2.131 1.00 79.69 94 ASN A C 1
ATOM 765 O O . ASN A 1 94 ? 9.498 9.191 -1.384 1.00 79.69 94 ASN A O 1
ATOM 769 N N . ALA A 1 95 ? 11.593 9.975 -1.691 1.00 82.81 95 ALA A N 1
ATOM 770 C CA . ALA A 1 95 ? 11.981 9.883 -0.290 1.00 82.81 95 ALA A CA 1
ATOM 771 C C . ALA A 1 95 ? 11.098 10.786 0.580 1.00 82.81 95 ALA A C 1
ATOM 773 O O . ALA A 1 95 ? 10.538 10.324 1.572 1.00 82.81 95 ALA A O 1
ATOM 774 N N . LEU A 1 96 ? 10.897 12.042 0.168 1.00 86.25 96 LEU A N 1
ATOM 775 C CA . LEU A 1 96 ? 10.046 12.990 0.882 1.00 86.25 96 LEU A CA 1
ATOM 776 C C . LEU A 1 96 ? 8.590 12.514 0.940 1.00 86.25 96 LEU A C 1
ATOM 778 O O . LEU A 1 96 ? 8.001 12.517 2.016 1.00 86.25 96 LEU A O 1
ATOM 782 N N . SER A 1 97 ? 8.024 12.054 -0.178 1.00 86.00 97 SER A N 1
ATOM 783 C CA . SER A 1 97 ? 6.644 11.546 -0.223 1.00 86.00 97 SER A CA 1
ATOM 784 C C . SER A 1 97 ? 6.457 10.333 0.692 1.00 86.00 97 SER A C 1
ATOM 786 O O . SER A 1 97 ? 5.460 10.249 1.410 1.00 86.00 97 SER A O 1
ATOM 788 N N . SER A 1 98 ? 7.445 9.431 0.725 1.00 85.38 98 SER A N 1
ATOM 789 C CA . SER A 1 98 ? 7.470 8.278 1.635 1.00 85.38 98 SER A CA 1
ATOM 790 C C . SER A 1 98 ? 7.520 8.716 3.098 1.00 85.38 98 SER A C 1
ATOM 792 O O . SER A 1 98 ? 6.721 8.259 3.912 1.00 85.38 98 SER A O 1
ATOM 794 N N . ILE A 1 99 ? 8.415 9.648 3.435 1.00 88.19 99 ILE A N 1
ATOM 795 C CA . ILE A 1 99 ? 8.531 10.191 4.793 1.00 88.19 99 ILE A CA 1
ATOM 796 C C . ILE A 1 99 ? 7.218 10.848 5.219 1.00 88.19 99 ILE A C 1
ATOM 798 O O . ILE A 1 99 ? 6.745 10.587 6.321 1.00 88.19 99 ILE A O 1
ATOM 802 N N . VAL A 1 100 ? 6.600 11.657 4.353 1.00 90.38 100 VAL A N 1
ATOM 803 C CA . VAL A 1 100 ? 5.334 12.337 4.652 1.00 90.38 100 VAL A CA 1
ATOM 804 C C . VAL A 1 100 ? 4.219 11.327 4.914 1.00 90.38 100 VAL A C 1
ATOM 806 O O . VAL A 1 100 ? 3.566 11.430 5.952 1.00 90.38 100 VAL A O 1
ATOM 809 N N . ILE A 1 101 ? 4.008 10.330 4.043 1.00 89.44 101 ILE A N 1
ATOM 810 C CA . ILE A 1 101 ? 2.904 9.377 4.238 1.00 89.44 101 ILE A CA 1
ATOM 811 C C . ILE A 1 101 ? 3.107 8.521 5.491 1.00 89.44 101 ILE A C 1
ATOM 813 O O . ILE A 1 101 ? 2.174 8.341 6.277 1.00 89.44 101 ILE A O 1
ATOM 817 N N . PHE A 1 102 ? 4.333 8.060 5.744 1.00 87.06 102 PHE A N 1
ATOM 818 C CA . PHE A 1 102 ? 4.641 7.299 6.950 1.00 87.06 102 PHE A CA 1
ATOM 819 C C . PHE A 1 102 ? 4.536 8.163 8.206 1.00 87.06 102 PHE A C 1
ATOM 821 O O . PHE A 1 102 ? 4.058 7.682 9.233 1.00 87.06 102 PHE A O 1
ATOM 828 N N . PHE A 1 103 ? 4.910 9.444 8.135 1.00 87.62 103 PHE A N 1
ATOM 829 C CA . PHE A 1 103 ? 4.742 10.378 9.244 1.00 87.62 103 PHE A CA 1
ATOM 830 C C . PHE A 1 103 ? 3.262 10.637 9.529 1.00 87.62 103 PHE A C 1
ATOM 832 O O . PHE A 1 103 ? 2.854 10.642 10.687 1.00 87.62 1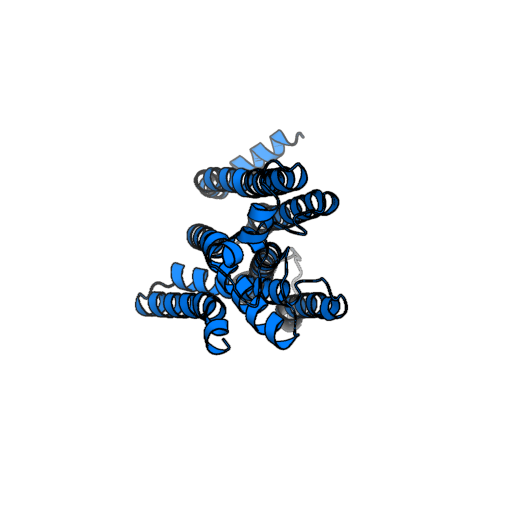03 PHE A O 1
ATOM 839 N N . MET A 1 104 ? 2.426 10.777 8.498 1.00 90.31 104 MET A N 1
ATOM 840 C CA . MET A 1 104 ? 0.976 10.894 8.668 1.00 90.31 104 MET A CA 1
ATOM 841 C C . MET A 1 104 ? 0.379 9.643 9.318 1.00 90.31 104 MET A C 1
ATOM 843 O O . MET A 1 104 ? -0.419 9.767 10.245 1.00 90.31 104 MET A O 1
ATOM 847 N N . MET A 1 105 ? 0.793 8.446 8.889 1.00 87.25 105 MET A N 1
ATOM 848 C CA . MET A 1 105 ? 0.392 7.193 9.535 1.00 87.25 105 MET A CA 1
ATOM 849 C C . MET A 1 105 ? 0.838 7.161 11.001 1.00 87.25 105 MET A C 1
ATOM 851 O O . MET A 1 105 ? 0.019 6.902 11.879 1.00 87.25 105 MET A O 1
ATOM 855 N N . TYR A 1 106 ? 2.099 7.494 11.284 1.00 85.06 106 TYR A N 1
ATOM 856 C CA . TYR A 1 106 ? 2.629 7.608 12.644 1.00 85.06 106 TYR A CA 1
ATOM 857 C C . TYR A 1 106 ? 1.771 8.551 13.501 1.00 85.06 106 TYR A C 1
ATOM 859 O O . TYR A 1 106 ? 1.274 8.152 14.553 1.00 85.06 106 TYR A O 1
ATOM 867 N N . MET A 1 107 ? 1.523 9.775 13.026 1.00 85.94 107 MET A N 1
ATOM 868 C CA . MET A 1 107 ? 0.701 10.762 13.729 1.00 85.94 107 MET A CA 1
ATOM 869 C C . MET A 1 107 ? -0.716 10.239 13.968 1.00 85.94 107 MET A C 1
ATOM 871 O O . MET A 1 107 ? -1.265 10.404 15.057 1.00 85.94 107 MET A O 1
ATOM 875 N N . PHE A 1 108 ? -1.306 9.568 12.984 1.00 86.06 108 PHE A N 1
ATOM 876 C CA . PHE A 1 108 ? -2.651 9.029 13.104 1.00 86.06 108 PHE A CA 1
ATOM 877 C C . PHE A 1 108 ? -2.749 7.930 14.178 1.00 86.06 108 PHE A C 1
ATOM 879 O O . PHE A 1 108 ? -3.578 8.026 15.088 1.00 86.06 108 PHE A O 1
ATOM 886 N N . PHE A 1 109 ? -1.880 6.916 14.125 1.00 81.81 109 PHE A N 1
ATOM 887 C CA . PHE A 1 109 ? -1.954 5.771 15.041 1.00 81.81 109 PHE A CA 1
ATOM 888 C C . PHE A 1 109 ? -1.417 6.054 16.441 1.00 81.81 109 PHE A C 1
ATOM 890 O O . PHE A 1 109 ? -1.941 5.492 17.400 1.00 81.81 109 PHE A O 1
ATOM 897 N N . LEU A 1 110 ? -0.410 6.921 16.578 1.00 80.19 110 LEU A N 1
ATOM 898 C CA . LEU A 1 110 ? 0.268 7.151 17.857 1.00 80.19 110 LEU A CA 1
ATOM 899 C C . LEU A 1 110 ? -0.107 8.452 18.549 1.00 80.19 110 LEU A C 1
ATOM 901 O O . LEU A 1 110 ? 0.098 8.575 19.755 1.00 80.19 110 LEU A O 1
ATOM 905 N N . VAL A 1 111 ? -0.676 9.413 17.823 1.00 81.44 111 VAL A N 1
ATOM 906 C CA . VAL A 1 111 ? -1.087 10.691 18.411 1.00 81.44 111 VAL A CA 1
ATOM 907 C C . VAL A 1 111 ? -2.601 10.826 18.375 1.00 81.44 111 VAL A C 1
ATOM 909 O O . VAL A 1 111 ? -3.222 10.954 19.428 1.00 81.44 111 VAL A O 1
ATOM 912 N N . VAL A 1 112 ? -3.217 10.743 17.194 1.00 85.88 112 VAL A N 1
ATOM 913 C CA . VAL A 1 112 ? -4.652 11.024 17.023 1.00 85.88 112 VAL A CA 1
ATOM 914 C C . VAL A 1 112 ? -5.526 9.978 17.717 1.00 85.88 112 VAL A C 1
ATOM 916 O O . VAL A 1 112 ? -6.351 10.343 18.554 1.00 85.88 112 VAL A O 1
ATOM 919 N N . ILE A 1 113 ? -5.347 8.684 17.426 1.00 83.06 113 ILE A N 1
ATOM 920 C CA . ILE A 1 113 ? -6.167 7.623 18.040 1.00 83.06 113 ILE A CA 1
ATOM 921 C C . ILE A 1 113 ? -6.035 7.611 19.576 1.00 83.06 113 ILE A C 1
ATOM 923 O O . ILE A 1 113 ? -7.072 7.618 20.250 1.00 83.06 113 ILE A O 1
ATOM 927 N N . PRO A 1 114 ? -4.821 7.633 20.165 1.00 78.69 114 PRO A N 1
ATOM 928 C CA . PRO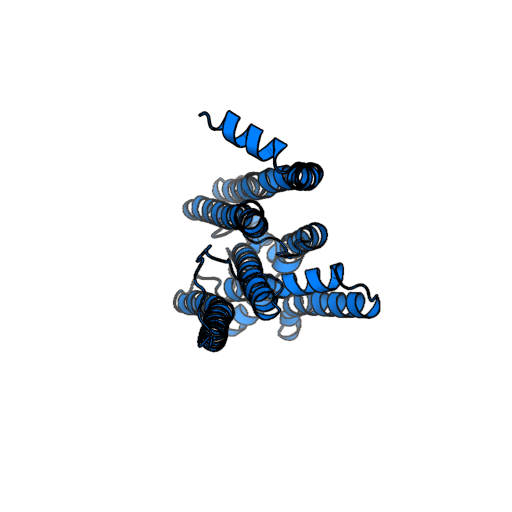 A 1 114 ? -4.668 7.685 21.617 1.00 78.69 114 PRO A CA 1
ATOM 929 C C . PRO A 1 114 ? -5.274 8.947 22.231 1.00 78.69 114 PRO A C 1
ATOM 931 O O . PRO A 1 114 ? -5.931 8.859 23.266 1.00 78.69 114 PRO A O 1
ATOM 934 N N . TYR A 1 115 ? -5.131 10.103 21.576 1.00 80.50 115 TYR A N 1
ATOM 935 C CA . TYR A 1 115 ? -5.746 11.347 22.036 1.00 80.50 115 TYR A CA 1
ATOM 936 C C . TYR A 1 115 ? -7.277 11.256 22.088 1.00 80.50 115 TYR A C 1
ATOM 938 O O . TYR A 1 115 ? -7.887 11.666 23.076 1.00 80.50 115 TYR A O 1
ATOM 946 N N . ILE A 1 116 ? -7.910 10.684 21.060 1.00 80.69 116 ILE A N 1
ATOM 947 C CA . ILE A 1 116 ? -9.369 10.504 21.030 1.00 80.69 116 ILE A CA 1
ATOM 948 C C . ILE A 1 116 ? -9.814 9.544 22.136 1.00 80.69 116 ILE A C 1
ATOM 950 O O . ILE A 1 116 ? -10.743 9.865 22.874 1.00 80.69 116 ILE A O 1
ATOM 954 N N . ARG A 1 117 ? -9.126 8.406 22.308 1.00 78.75 117 ARG A N 1
ATOM 955 C CA . ARG A 1 117 ? -9.405 7.463 23.409 1.00 78.75 117 ARG A CA 1
ATOM 956 C C . ARG A 1 117 ? -9.283 8.127 24.780 1.00 78.75 117 ARG A C 1
ATOM 958 O O . ARG A 1 117 ? -10.089 7.854 25.661 1.00 78.75 117 ARG A O 1
ATOM 965 N N . PHE A 1 118 ? -8.297 9.005 24.950 1.00 75.25 118 PHE A N 1
ATOM 966 C CA . PHE A 1 118 ? -8.111 9.773 26.178 1.00 75.25 118 PHE A CA 1
ATOM 967 C C . PHE A 1 118 ? -9.260 10.761 26.428 1.00 75.25 118 PHE A C 1
ATOM 969 O O . PHE A 1 118 ? -9.703 10.925 27.562 1.00 75.25 118 PHE A O 1
ATOM 976 N N . ARG A 1 119 ? -9.752 11.428 25.378 1.00 76.38 119 ARG A N 1
ATOM 977 C CA . ARG A 1 119 ? -10.806 12.447 25.483 1.00 76.38 119 ARG A CA 1
ATOM 978 C C . ARG A 1 119 ? -12.217 11.886 25.599 1.00 76.38 119 ARG A C 1
ATOM 980 O O . ARG A 1 119 ? -13.069 12.568 26.161 1.00 76.38 119 ARG A O 1
ATOM 987 N N . ILE A 1 120 ? -12.468 10.700 25.054 1.00 76.31 120 ILE A N 1
ATOM 988 C CA . ILE A 1 120 ? -13.795 10.089 24.986 1.00 76.31 120 ILE A CA 1
ATOM 989 C C . ILE A 1 120 ? -13.766 8.781 25.791 1.00 76.31 120 ILE A C 1
ATOM 991 O O . ILE A 1 120 ? -13.422 7.727 25.245 1.00 76.31 120 ILE A O 1
ATOM 995 N N . PRO A 1 121 ? -14.106 8.821 27.095 1.00 72.38 121 PRO A N 1
ATOM 996 C CA . PRO A 1 121 ? -14.165 7.625 27.925 1.00 72.38 121 PRO A CA 1
ATOM 997 C C . PRO A 1 121 ? -15.095 6.577 27.310 1.00 72.38 121 PRO A C 1
ATOM 999 O O . PRO A 1 121 ? -16.212 6.884 26.907 1.00 72.38 121 PRO A O 1
ATOM 1002 N N . GLY A 1 122 ? -14.625 5.333 27.221 1.00 70.56 122 GLY A N 1
ATOM 1003 C CA . GLY A 1 122 ? -15.385 4.247 26.602 1.00 70.56 122 GLY A CA 1
ATOM 1004 C C . GLY A 1 122 ? -15.285 4.180 25.076 1.00 70.56 122 GLY A C 1
ATOM 1005 O O . GLY A 1 122 ? -15.834 3.240 24.503 1.00 70.56 122 GLY A O 1
ATOM 1006 N N . PHE A 1 123 ? -14.549 5.088 24.420 1.00 75.00 123 PHE A N 1
ATOM 1007 C CA . PHE A 1 123 ? -14.286 5.003 22.985 1.00 75.00 123 PHE A CA 1
ATOM 1008 C C . PHE A 1 123 ? -13.484 3.745 22.637 1.00 75.00 123 PHE A C 1
ATOM 1010 O O . PHE A 1 123 ? -12.349 3.552 23.082 1.00 75.00 123 PHE A O 1
ATOM 1017 N N . ARG A 1 124 ? -14.069 2.876 21.811 1.00 76.75 124 ARG A N 1
ATOM 1018 C CA . ARG A 1 124 ? -13.470 1.593 21.416 1.00 76.75 124 ARG A CA 1
ATOM 1019 C C . ARG A 1 124 ? -13.078 1.616 19.949 1.00 76.75 124 ARG A C 1
ATOM 1021 O O . ARG A 1 124 ? -13.813 1.110 19.108 1.00 76.75 124 ARG A O 1
ATOM 1028 N N . TYR A 1 125 ? -11.904 2.157 19.651 1.00 77.38 125 TYR A N 1
ATOM 1029 C CA . TYR A 1 125 ? -11.223 1.883 18.386 1.00 77.38 125 TYR A CA 1
ATOM 1030 C C . TYR A 1 125 ? -10.362 0.636 18.563 1.00 77.38 125 TYR A C 1
ATOM 1032 O O . TYR A 1 125 ? -9.492 0.637 19.429 1.00 77.38 125 TYR A O 1
ATOM 1040 N N . ARG A 1 126 ? -10.575 -0.435 17.797 1.00 72.31 126 ARG A N 1
ATOM 1041 C CA . ARG A 1 126 ? -9.764 -1.658 17.914 1.00 72.31 126 ARG A CA 1
ATOM 1042 C C . ARG A 1 126 ? -8.627 -1.629 16.903 1.00 72.31 126 ARG A C 1
ATOM 1044 O O . ARG A 1 126 ? -8.765 -2.158 15.816 1.00 72.31 126 ARG A O 1
ATOM 1051 N N . PHE A 1 127 ? -7.501 -1.033 17.281 1.00 75.06 127 PHE A N 1
ATOM 1052 C CA . PHE A 1 127 ? -6.274 -1.232 16.518 1.00 75.06 127 PHE A CA 1
ATOM 1053 C C . PHE A 1 127 ? -5.723 -2.627 16.825 1.00 75.06 127 PHE A C 1
ATOM 1055 O O . PHE A 1 127 ? -5.526 -2.951 17.996 1.00 75.06 127 PHE A O 1
ATOM 1062 N N . ASN A 1 128 ? -5.497 -3.440 15.795 1.00 78.25 128 ASN A N 1
ATOM 1063 C CA . ASN A 1 128 ? -4.877 -4.754 15.929 1.00 78.25 128 ASN A CA 1
ATOM 1064 C C . ASN A 1 128 ? -3.451 -4.715 15.342 1.00 78.25 128 ASN A C 1
ATOM 1066 O O . ASN A 1 128 ? -3.316 -4.670 14.116 1.00 78.25 128 ASN A O 1
ATOM 1070 N 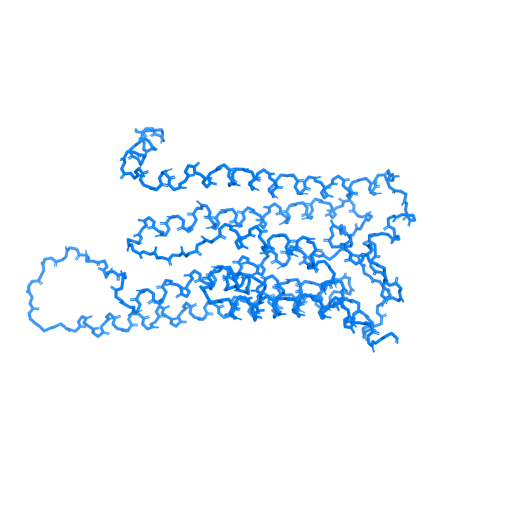N . PRO A 1 129 ? -2.396 -4.767 16.179 1.00 78.62 129 PRO A N 1
ATOM 1071 C CA . PRO A 1 129 ? -1.011 -4.773 15.710 1.00 78.62 129 PRO A CA 1
ATOM 1072 C C . PRO A 1 129 ? -0.690 -5.922 14.745 1.00 78.62 129 PRO A C 1
ATOM 1074 O O . PRO A 1 129 ? 0.053 -5.725 13.788 1.00 78.62 129 PRO A O 1
ATOM 1077 N N . GLU A 1 130 ? -1.281 -7.106 14.935 1.00 81.44 130 GLU A N 1
ATOM 1078 C CA . GLU A 1 130 ? -1.075 -8.249 14.033 1.00 81.44 130 GLU A CA 1
ATOM 1079 C C . GLU A 1 130 ? -1.687 -7.986 12.655 1.00 81.44 130 GLU A C 1
ATOM 1081 O O . GLU A 1 130 ? -1.056 -8.240 11.629 1.00 81.44 130 GLU A O 1
ATOM 1086 N N . ALA A 1 131 ? -2.905 -7.433 12.626 1.00 84.50 131 ALA A N 1
ATOM 1087 C CA . ALA A 1 131 ? -3.574 -7.040 11.387 1.00 84.50 131 ALA A CA 1
ATOM 1088 C C . ALA A 1 131 ? -2.768 -5.971 10.648 1.00 84.50 131 ALA A C 1
ATOM 1090 O O . ALA A 1 131 ? -2.624 -6.021 9.428 1.00 84.50 131 ALA A O 1
ATOM 1091 N N . PHE A 1 132 ? -2.203 -5.027 11.395 1.00 84.38 132 PHE A N 1
ATOM 1092 C CA . PHE A 1 132 ? -1.354 -3.988 10.848 1.00 84.38 132 PHE A CA 1
ATOM 1093 C C . PHE A 1 132 ? -0.076 -4.558 10.226 1.00 84.38 132 PHE A C 1
ATOM 1095 O O . PHE A 1 132 ? 0.179 -4.319 9.049 1.00 84.38 132 PHE A O 1
ATOM 1102 N N . ILE A 1 133 ? 0.682 -5.380 10.961 1.00 84.31 133 ILE A N 1
ATOM 1103 C CA . ILE A 1 133 ? 1.904 -6.029 10.454 1.00 84.31 133 ILE A CA 1
ATOM 1104 C C . ILE A 1 133 ? 1.598 -6.883 9.221 1.00 84.31 133 ILE A C 1
ATOM 1106 O O . ILE A 1 133 ? 2.341 -6.837 8.237 1.00 84.31 133 ILE A O 1
ATOM 1110 N N . LEU A 1 134 ? 0.495 -7.635 9.238 1.00 89.12 134 LEU A N 1
ATOM 1111 C CA . LEU A 1 134 ? 0.080 -8.431 8.090 1.00 89.12 134 LEU A CA 1
ATOM 1112 C C . LEU A 1 134 ? -0.287 -7.545 6.894 1.00 89.12 134 LEU A C 1
ATOM 1114 O O . LEU A 1 134 ? 0.092 -7.862 5.770 1.00 89.12 134 LEU A O 1
ATOM 1118 N N . THR A 1 135 ? -0.954 -6.413 7.126 1.00 90.06 135 THR A N 1
ATOM 1119 C CA . THR A 1 135 ? -1.275 -5.445 6.069 1.00 90.06 135 THR A CA 1
ATOM 1120 C C . THR A 1 135 ? -0.016 -4.865 5.448 1.00 90.06 135 THR A C 1
ATOM 1122 O O . THR A 1 135 ? 0.108 -4.857 4.230 1.00 90.06 135 THR A O 1
ATOM 1125 N N . LEU A 1 136 ? 0.962 -4.466 6.261 1.00 87.25 136 LEU A N 1
ATOM 1126 C CA . LEU A 1 136 ? 2.255 -3.994 5.766 1.00 87.25 136 LEU A CA 1
ATOM 1127 C C . LEU A 1 136 ? 2.972 -5.079 4.970 1.00 87.25 136 LEU A C 1
ATOM 1129 O O . LEU A 1 136 ? 3.448 -4.814 3.872 1.00 87.25 136 LEU A O 1
ATOM 1133 N N . THR A 1 137 ? 2.999 -6.305 5.496 1.00 89.38 137 THR A N 1
ATOM 1134 C CA . THR A 1 137 ? 3.602 -7.449 4.806 1.00 89.38 137 THR A CA 1
ATOM 1135 C C . THR A 1 137 ? 2.974 -7.607 3.428 1.00 89.38 137 THR A C 1
ATOM 1137 O O . THR A 1 137 ? 3.691 -7.583 2.437 1.00 89.38 137 THR A O 1
ATOM 1140 N N . VAL A 1 138 ? 1.641 -7.654 3.343 1.00 92.81 138 VAL A N 1
ATOM 1141 C CA . VAL A 1 138 ? 0.929 -7.776 2.066 1.00 92.81 138 VAL A CA 1
ATOM 1142 C C . VAL A 1 138 ? 1.204 -6.596 1.136 1.00 92.81 138 VAL A C 1
ATOM 1144 O O . VAL A 1 138 ? 1.428 -6.806 -0.059 1.00 92.81 138 VAL A O 1
ATOM 1147 N N . THR A 1 139 ? 1.252 -5.375 1.669 1.00 91.44 139 THR A N 1
ATOM 1148 C CA . THR A 1 139 ? 1.549 -4.169 0.894 1.00 91.44 139 THR A CA 1
ATOM 1149 C C . THR A 1 139 ? 2.950 -4.183 0.300 1.00 91.44 139 THR A C 1
ATOM 1151 O O . THR A 1 139 ? 3.102 -3.840 -0.863 1.00 91.44 139 THR A O 1
ATOM 1154 N N . PHE A 1 140 ? 3.974 -4.618 1.031 1.00 89.38 140 PHE A N 1
ATOM 1155 C CA . PHE A 1 140 ? 5.332 -4.678 0.485 1.00 89.38 140 PHE A CA 1
ATOM 1156 C C . PHE A 1 140 ? 5.568 -5.926 -0.377 1.00 89.38 140 PHE A C 1
ATOM 1158 O O . PHE A 1 140 ? 6.269 -5.864 -1.382 1.00 89.38 140 PHE A O 1
ATOM 1165 N N . THR A 1 141 ? 4.993 -7.082 -0.050 1.00 91.50 141 THR A N 1
ATOM 1166 C CA . THR A 1 141 ? 5.345 -8.319 -0.766 1.00 91.50 141 THR A CA 1
ATOM 1167 C C . THR A 1 141 ? 4.434 -8.621 -1.946 1.00 91.50 141 THR A C 1
ATOM 1169 O O . THR A 1 141 ? 4.919 -9.099 -2.969 1.00 91.50 141 THR A O 1
ATOM 1172 N N . PHE A 1 142 ? 3.131 -8.350 -1.839 1.00 94.31 142 PHE A N 1
ATOM 1173 C CA . PHE A 1 142 ? 2.155 -8.822 -2.824 1.00 94.31 142 PHE A CA 1
ATOM 1174 C C . PHE A 1 142 ? 1.496 -7.712 -3.648 1.00 94.31 142 PHE A C 1
ATOM 1176 O O . PHE A 1 142 ? 1.319 -7.898 -4.853 1.00 94.31 142 PHE A O 1
ATOM 1183 N N . ILE A 1 143 ? 1.192 -6.549 -3.055 1.00 94.00 143 ILE A N 1
ATOM 1184 C CA . ILE A 1 143 ? 0.611 -5.413 -3.798 1.00 94.00 143 ILE A CA 1
ATOM 1185 C C . ILE A 1 143 ? 1.452 -4.998 -5.021 1.00 94.00 143 ILE A C 1
ATOM 1187 O O . ILE A 1 143 ? 0.825 -4.698 -6.040 1.00 94.00 143 ILE A O 1
ATOM 1191 N N . PRO A 1 144 ? 2.807 -5.031 -5.020 1.00 93.94 144 PRO A N 1
ATOM 1192 C CA . PRO A 1 144 ? 3.586 -4.706 -6.214 1.00 93.94 144 PRO A CA 1
ATOM 1193 C C . PRO A 1 144 ? 3.161 -5.509 -7.445 1.00 93.94 144 PRO A C 1
ATOM 1195 O O . PRO A 1 144 ? 2.991 -4.945 -8.523 1.00 93.94 144 PRO A O 1
ATOM 1198 N N . PHE A 1 145 ? 2.893 -6.808 -7.284 1.00 94.94 145 PHE A N 1
ATOM 1199 C CA . PHE A 1 145 ? 2.452 -7.657 -8.387 1.00 94.94 145 PHE A CA 1
ATOM 1200 C C . PHE A 1 145 ? 1.059 -7.269 -8.884 1.00 94.94 145 PHE A C 1
ATOM 1202 O O . PHE A 1 145 ? 0.849 -7.182 -10.092 1.00 94.94 145 PHE A O 1
ATOM 1209 N N . SER A 1 146 ? 0.119 -7.002 -7.975 1.00 95.25 146 SER A N 1
ATOM 1210 C CA . SER A 1 146 ? -1.245 -6.590 -8.321 1.00 95.25 146 SER A CA 1
ATOM 1211 C C . SER A 1 146 ? -1.261 -5.245 -9.047 1.00 95.25 146 SER A C 1
ATOM 1213 O O . SER A 1 146 ? -1.892 -5.112 -10.093 1.00 95.25 146 SER A O 1
ATOM 1215 N N . VAL A 1 147 ? -0.525 -4.259 -8.528 1.00 93.75 147 VAL A N 1
ATOM 1216 C CA . VAL A 1 147 ? -0.379 -2.926 -9.128 1.00 93.75 147 VAL A CA 1
ATOM 1217 C C . VAL A 1 147 ? 0.269 -3.017 -10.506 1.00 93.75 147 VAL A C 1
ATOM 1219 O O . VAL A 1 147 ? -0.212 -2.402 -11.461 1.00 93.75 147 VAL A O 1
ATOM 1222 N N . SER A 1 148 ? 1.327 -3.816 -10.639 1.00 93.06 148 SER A N 1
ATOM 1223 C CA . SER A 1 148 ? 1.980 -4.060 -11.923 1.00 93.06 148 SER A CA 1
ATOM 1224 C C . SER A 1 148 ? 1.050 -4.751 -12.915 1.00 93.06 148 SER A C 1
ATOM 1226 O O . SER A 1 148 ? 0.981 -4.328 -14.062 1.00 93.06 148 SER A O 1
ATOM 1228 N N . GLY A 1 149 ? 0.279 -5.752 -12.489 1.00 93.56 149 GLY A N 1
ATOM 1229 C CA . GLY A 1 149 ? -0.685 -6.441 -13.349 1.00 93.56 149 GLY A CA 1
ATOM 1230 C C . GLY A 1 149 ? -1.806 -5.530 -13.859 1.00 93.56 149 GLY A C 1
ATOM 1231 O O . GLY A 1 149 ? -2.100 -5.532 -15.056 1.00 93.56 149 GLY A O 1
ATOM 1232 N N . ILE A 1 150 ? -2.353 -4.669 -12.991 1.00 92.31 150 ILE A N 1
ATOM 1233 C CA . ILE A 1 150 ? -3.294 -3.602 -13.378 1.00 92.31 150 ILE A CA 1
ATOM 1234 C C . ILE A 1 150 ? -2.645 -2.678 -14.416 1.00 92.31 150 ILE A C 1
ATOM 1236 O O . ILE A 1 150 ? -3.244 -2.368 -15.447 1.00 92.31 150 ILE A O 1
ATOM 1240 N N . SER A 1 151 ? -1.401 -2.267 -14.167 1.00 90.81 151 SER A N 1
ATOM 1241 C CA . SER A 1 151 ? -0.665 -1.351 -15.042 1.00 90.81 151 SER A CA 1
ATOM 1242 C C . SER A 1 151 ? -0.357 -1.962 -16.408 1.00 90.81 151 SER A C 1
ATOM 1244 O O . SER A 1 151 ? -0.487 -1.270 -17.412 1.00 90.81 151 SER A O 1
ATOM 1246 N N . ILE A 1 152 ? -0.006 -3.251 -16.466 1.00 91.69 152 ILE A N 1
ATOM 1247 C CA . ILE A 1 152 ? 0.196 -3.991 -17.718 1.00 91.69 152 ILE A CA 1
ATOM 1248 C C . ILE A 1 152 ? -1.109 -4.034 -18.513 1.00 91.69 152 ILE A C 1
ATOM 1250 O O . ILE A 1 152 ? -1.110 -3.704 -19.697 1.00 91.69 152 ILE A O 1
ATOM 1254 N N . TYR A 1 153 ? -2.219 -4.412 -17.872 1.00 92.19 153 TYR A N 1
ATOM 1255 C CA . TYR A 1 153 ? -3.516 -4.532 -18.539 1.00 92.19 153 TYR A CA 1
ATOM 1256 C C . TYR A 1 153 ? -3.951 -3.209 -19.186 1.00 92.19 153 TYR A C 1
ATOM 1258 O O . TYR A 1 153 ? -4.178 -3.149 -20.395 1.00 92.19 153 TYR A O 1
ATOM 1266 N N . PHE A 1 154 ? -3.998 -2.123 -18.409 1.00 88.62 154 PHE A N 1
ATOM 1267 C CA . PHE A 1 154 ? -4.393 -0.816 -18.940 1.00 88.62 154 PHE A CA 1
ATOM 1268 C C . PHE A 1 154 ? -3.334 -0.211 -19.867 1.00 88.62 154 PHE A C 1
ATOM 1270 O O . PHE A 1 154 ? -3.678 0.420 -20.864 1.00 88.62 154 PHE A O 1
ATOM 1277 N N . GLY A 1 155 ? -2.049 -0.445 -19.590 1.00 88.00 155 GLY A N 1
ATOM 1278 C CA . GLY A 1 155 ? -0.944 -0.018 -20.441 1.00 88.00 155 GLY A CA 1
ATOM 1279 C C . GLY A 1 155 ? -1.047 -0.583 -21.856 1.00 88.00 155 GLY A C 1
ATOM 1280 O O . GLY A 1 155 ? -0.912 0.172 -22.818 1.00 88.00 155 GLY A O 1
ATOM 1281 N N . LYS A 1 156 ? -1.378 -1.874 -21.988 1.00 88.50 156 LYS A N 1
ATOM 1282 C CA . LYS A 1 156 ? -1.636 -2.522 -23.283 1.00 88.50 156 LYS A CA 1
ATOM 1283 C C . LYS A 1 156 ? -2.835 -1.913 -24.010 1.00 88.50 156 LYS A C 1
ATOM 1285 O O . LYS A 1 156 ? -2.713 -1.586 -25.186 1.00 88.50 156 LYS A O 1
ATOM 1290 N N . ILE A 1 157 ? -3.963 -1.711 -23.319 1.00 88.62 157 ILE A N 1
ATOM 1291 C CA . ILE A 1 157 ? -5.169 -1.085 -23.902 1.00 88.62 157 ILE A CA 1
ATOM 1292 C C . ILE A 1 157 ? -4.854 0.310 -24.458 1.00 88.62 157 ILE A C 1
ATOM 1294 O O . ILE A 1 157 ? -5.368 0.697 -25.502 1.00 88.62 157 ILE A O 1
ATOM 1298 N N . MET A 1 158 ? -3.980 1.053 -23.780 1.00 86.69 158 MET A N 1
ATOM 1299 C CA . MET A 1 158 ? -3.556 2.389 -24.195 1.00 86.69 158 MET A CA 1
ATOM 1300 C C . MET A 1 158 ? -2.410 2.408 -25.216 1.00 86.69 158 MET A C 1
ATOM 1302 O O . MET A 1 158 ? -1.944 3.489 -25.571 1.00 86.69 158 MET A O 1
ATOM 1306 N N . GLY A 1 159 ? -1.908 1.252 -25.660 1.00 87.94 159 GLY A N 1
ATOM 1307 C CA . GLY A 1 159 ? -0.781 1.179 -26.593 1.00 87.94 159 GLY A CA 1
ATOM 1308 C C . GLY A 1 159 ? 0.553 1.664 -26.011 1.00 87.94 159 GLY A C 1
ATOM 1309 O O . GLY A 1 159 ? 1.444 2.062 -26.761 1.00 87.94 159 GLY A O 1
ATOM 1310 N N . LYS A 1 160 ? 0.716 1.655 -24.682 1.00 85.81 160 LYS A N 1
ATOM 1311 C CA . LYS A 1 160 ? 1.998 1.959 -24.032 1.00 85.81 160 LYS A CA 1
ATOM 1312 C C . LYS A 1 160 ? 2.932 0.745 -24.132 1.00 85.81 160 LYS A C 1
ATOM 1314 O O . LYS A 1 160 ? 2.490 -0.398 -24.058 1.00 85.81 160 LYS A O 1
ATOM 1319 N N . SER A 1 161 ? 4.236 0.983 -24.274 1.00 87.06 161 SER A N 1
ATOM 1320 C CA . SER A 1 161 ? 5.250 -0.082 -24.380 1.00 87.06 161 SER A CA 1
ATOM 1321 C C . SER A 1 161 ? 5.841 -0.484 -23.026 1.00 87.06 161 SER A C 1
ATOM 1323 O O . SER A 1 161 ? 6.160 -1.652 -22.788 1.00 87.06 161 SER A O 1
ATOM 1325 N N . ALA A 1 162 ? 5.978 0.486 -22.129 1.00 86.25 162 ALA A N 1
ATOM 1326 C CA . ALA A 1 162 ? 6.527 0.310 -20.799 1.00 86.25 162 ALA A CA 1
ATOM 1327 C C . ALA A 1 162 ? 6.056 1.438 -19.882 1.00 86.25 162 ALA A C 1
ATOM 1329 O O . ALA A 1 162 ? 5.501 2.449 -20.325 1.00 86.25 162 ALA A O 1
ATOM 1330 N N . ALA A 1 163 ? 6.341 1.270 -18.600 1.00 81.19 163 ALA A N 1
ATOM 1331 C CA . ALA A 1 163 ? 6.277 2.329 -17.618 1.00 81.19 163 ALA A CA 1
ATOM 1332 C C . ALA A 1 163 ? 7.331 2.101 -16.534 1.00 81.19 163 ALA A C 1
ATOM 1334 O O . ALA A 1 163 ? 7.780 0.981 -16.278 1.00 81.19 163 ALA A O 1
ATOM 1335 N N . TRP A 1 164 ? 7.723 3.187 -15.887 1.00 70.81 164 TRP A N 1
ATOM 1336 C CA . TRP A 1 164 ? 8.648 3.180 -14.767 1.00 70.81 164 TRP A CA 1
ATOM 1337 C C . TRP A 1 164 ? 8.152 4.162 -13.715 1.00 70.81 164 TRP A C 1
ATOM 1339 O O . TRP A 1 164 ? 7.558 5.185 -14.048 1.00 70.81 164 TRP A O 1
ATOM 1349 N N . GLY A 1 165 ? 8.416 3.860 -12.448 1.00 60.94 165 GLY A N 1
ATOM 1350 C CA . GLY A 1 165 ? 8.102 4.770 -11.357 1.00 60.94 165 GLY A CA 1
ATOM 1351 C C . GLY A 1 165 ? 6.648 4.879 -10.992 1.00 60.94 165 GLY A C 1
ATOM 1352 O O . GLY A 1 165 ? 6.035 5.938 -11.100 1.00 60.94 165 GLY A O 1
ATOM 1353 N N . PHE A 1 166 ? 6.110 3.777 -10.497 1.00 63.31 166 PHE A N 1
ATOM 1354 C CA . PHE A 1 166 ? 4.771 3.785 -9.956 1.00 63.31 166 PHE A CA 1
ATOM 1355 C C . PHE A 1 166 ? 4.795 4.112 -8.472 1.00 63.31 166 PHE A C 1
ATOM 1357 O O . PHE A 1 166 ? 5.284 3.327 -7.664 1.00 63.31 166 PHE A O 1
ATOM 1364 N N . SER A 1 167 ? 4.133 5.201 -8.080 1.00 73.75 167 SER A N 1
ATOM 1365 C CA . SER A 1 167 ? 3.832 5.489 -6.669 1.00 73.75 167 SER A CA 1
ATOM 1366 C C . SER A 1 167 ? 2.751 4.569 -6.113 1.00 73.75 167 SER A C 1
ATOM 1368 O O . SER A 1 167 ? 2.177 4.878 -5.079 1.00 73.75 167 SER A O 1
ATOM 1370 N N . GLY A 1 168 ? 2.453 3.439 -6.762 1.00 81.94 168 GLY A N 1
ATOM 1371 C CA . GLY A 1 168 ? 1.375 2.537 -6.366 1.00 81.94 168 GLY A CA 1
ATOM 1372 C C . GLY A 1 168 ? 1.481 2.090 -4.909 1.00 81.94 168 GLY A C 1
ATOM 1373 O O . GLY A 1 168 ? 0.465 2.030 -4.228 1.00 81.94 168 GLY A O 1
ATOM 1374 N N . LEU A 1 169 ? 2.695 1.891 -4.385 1.00 88.50 169 LEU A N 1
ATOM 1375 C CA . LEU A 1 169 ? 2.897 1.618 -2.958 1.00 88.50 169 LEU A CA 1
ATOM 1376 C C . LEU A 1 169 ? 2.580 2.819 -2.062 1.00 88.50 169 LEU A C 1
ATOM 1378 O O . LEU A 1 169 ? 1.877 2.659 -1.069 1.00 88.50 169 LEU A O 1
ATOM 1382 N N . LEU A 1 170 ? 3.032 4.025 -2.418 1.00 89.25 170 LEU A N 1
ATOM 1383 C CA . LEU A 1 170 ? 2.669 5.251 -1.693 1.00 89.25 170 LEU A CA 1
ATOM 1384 C C . LEU A 1 170 ? 1.153 5.459 -1.687 1.00 89.25 170 LEU A C 1
ATOM 1386 O O . LEU A 1 170 ? 0.569 5.752 -0.646 1.00 89.25 170 LEU A O 1
ATOM 1390 N N . TYR A 1 171 ? 0.508 5.242 -2.831 1.00 90.62 171 TYR A N 1
ATOM 1391 C CA . TYR A 1 171 ? -0.939 5.305 -2.956 1.00 90.62 171 TYR A CA 1
ATOM 1392 C C . TYR A 1 171 ? -1.634 4.186 -2.177 1.00 90.62 171 TYR A C 1
ATOM 1394 O O . TYR A 1 171 ? -2.683 4.439 -1.597 1.00 90.62 171 TYR A O 1
ATOM 1402 N N . ALA A 1 172 ? -1.050 2.990 -2.065 1.00 92.94 172 ALA A N 1
ATOM 1403 C CA . ALA A 1 172 ? -1.562 1.941 -1.185 1.00 92.94 172 ALA A CA 1
ATOM 1404 C C . ALA A 1 172 ? -1.496 2.346 0.293 1.00 92.94 172 ALA A C 1
ATOM 1406 O O . ALA A 1 172 ? -2.472 2.143 1.013 1.00 92.94 172 ALA A O 1
ATOM 1407 N N . PHE A 1 173 ? -0.418 2.997 0.741 1.00 92.00 173 PHE A N 1
ATOM 1408 C CA . PHE A 1 173 ? -0.363 3.579 2.090 1.00 92.00 173 PHE A CA 1
ATOM 1409 C C . PHE A 1 173 ? -1.363 4.714 2.280 1.00 92.00 173 PHE A C 1
ATOM 1411 O O . PHE A 1 173 ? -1.975 4.814 3.342 1.00 92.00 173 PHE A O 1
ATOM 1418 N N . LEU A 1 174 ? -1.587 5.533 1.252 1.00 92.75 174 LEU A N 1
ATOM 1419 C CA . LEU A 1 174 ? -2.641 6.540 1.279 1.00 92.75 174 LEU A CA 1
ATOM 1420 C C . LEU A 1 174 ? -4.023 5.890 1.406 1.00 92.75 174 LEU A C 1
ATOM 1422 O O . LEU A 1 174 ? -4.797 6.290 2.266 1.00 92.75 174 LEU A O 1
ATOM 1426 N N . GLY A 1 175 ? -4.319 4.853 0.622 1.00 92.12 175 GLY A N 1
ATOM 1427 C CA . GLY A 1 175 ? -5.570 4.096 0.704 1.00 92.12 175 GLY A CA 1
ATOM 1428 C C . GLY A 1 175 ? -5.778 3.465 2.077 1.00 92.12 175 GLY A C 1
ATOM 1429 O O . GLY A 1 175 ? -6.850 3.600 2.662 1.00 92.12 175 GLY A O 1
ATOM 1430 N N . PHE A 1 176 ? -4.725 2.857 2.623 1.00 92.31 176 PHE A N 1
ATOM 1431 C CA . PHE A 1 176 ? -4.676 2.323 3.982 1.00 92.31 176 PHE A CA 1
ATOM 1432 C C . PHE A 1 176 ? -4.991 3.401 5.036 1.00 92.31 176 PHE A C 1
ATOM 1434 O O . PHE A 1 176 ? -5.854 3.215 5.896 1.00 92.31 176 PHE A O 1
ATOM 1441 N N . LEU A 1 177 ? -4.325 4.557 4.956 1.00 92.06 177 LEU A N 1
ATOM 1442 C CA . LEU A 1 177 ? -4.527 5.670 5.883 1.00 92.06 177 LEU A CA 1
ATOM 1443 C C . LEU A 1 177 ? -5.952 6.225 5.788 1.00 92.06 177 LEU A C 1
ATOM 1445 O O . LEU A 1 177 ? -6.604 6.417 6.814 1.00 92.06 177 LEU A O 1
ATOM 1449 N N . ILE A 1 178 ? -6.452 6.446 4.568 1.00 91.06 178 ILE A N 1
ATOM 1450 C CA . ILE A 1 178 ? -7.818 6.919 4.341 1.00 91.06 178 ILE A CA 1
ATOM 1451 C C . ILE A 1 178 ? -8.827 5.908 4.888 1.00 91.06 178 ILE A C 1
ATOM 1453 O O . ILE A 1 178 ? -9.725 6.325 5.611 1.00 91.06 178 ILE A O 1
ATOM 1457 N N . TYR A 1 179 ? -8.664 4.602 4.646 1.00 89.81 179 TYR A N 1
ATOM 1458 C CA . TYR A 1 179 ? -9.530 3.576 5.240 1.00 89.81 179 TYR A CA 1
ATOM 1459 C C . TYR A 1 179 ? -9.631 3.739 6.759 1.00 89.81 179 TYR A C 1
ATOM 1461 O O . TYR A 1 179 ? -10.733 3.798 7.300 1.00 89.81 179 TYR A O 1
ATOM 1469 N N . HIS A 1 180 ? -8.501 3.879 7.451 1.00 89.31 180 HIS A N 1
ATOM 1470 C CA . HIS A 1 180 ? -8.505 4.003 8.903 1.00 89.31 180 HIS A CA 1
ATOM 1471 C C . HIS A 1 180 ? -9.085 5.328 9.406 1.00 89.31 180 HIS A C 1
ATOM 1473 O O . HIS A 1 180 ? -9.761 5.339 10.435 1.00 89.31 180 HIS A O 1
ATOM 1479 N N . ILE A 1 181 ? -8.891 6.428 8.676 1.00 89.94 181 ILE A N 1
ATOM 1480 C CA . ILE A 1 181 ? -9.562 7.704 8.956 1.00 89.94 181 ILE A CA 1
ATOM 1481 C C . ILE A 1 181 ? -11.084 7.535 8.836 1.00 89.94 181 ILE A C 1
ATOM 1483 O O . ILE A 1 181 ? -11.822 7.906 9.749 1.00 89.94 181 ILE A O 1
ATOM 1487 N N . VAL A 1 182 ? -11.562 6.919 7.751 1.00 86.25 182 VAL A N 1
ATOM 1488 C CA . VAL A 1 182 ? -12.990 6.642 7.532 1.00 86.25 182 VAL A CA 1
ATOM 1489 C C . VAL A 1 182 ? -13.541 5.715 8.619 1.00 86.25 182 VAL A C 1
ATOM 1491 O O . VAL A 1 182 ? -14.589 5.991 9.201 1.00 86.25 182 VAL A O 1
ATOM 1494 N N . PHE A 1 183 ? -12.820 4.645 8.949 1.00 85.62 183 PHE A N 1
ATOM 1495 C CA . PHE A 1 183 ? -13.211 3.689 9.981 1.00 85.62 183 PHE A CA 1
ATOM 1496 C C . PHE A 1 183 ? -13.279 4.334 11.371 1.00 85.62 183 PHE A C 1
ATOM 1498 O O . PHE A 1 183 ? -14.215 4.075 12.131 1.00 85.62 183 PHE A O 1
ATOM 1505 N N . LEU A 1 184 ? -12.332 5.219 11.695 1.00 86.94 184 LEU A N 1
ATOM 1506 C CA . LEU A 1 184 ? -12.352 6.017 12.918 1.00 86.94 184 LEU A CA 1
ATOM 1507 C C . LEU A 1 184 ? -13.616 6.880 12.986 1.00 86.94 184 LEU A C 1
ATOM 1509 O O . LEU A 1 184 ? -14.315 6.851 13.998 1.00 86.94 184 LEU A O 1
ATOM 1513 N N . PHE A 1 185 ? -13.937 7.597 11.908 1.00 85.06 185 PHE A N 1
ATOM 1514 C CA . PHE A 1 185 ? -15.140 8.424 11.844 1.00 85.06 185 PHE A CA 1
ATOM 1515 C C . PHE A 1 185 ? -16.420 7.603 12.018 1.00 85.06 185 PHE A C 1
ATOM 1517 O O . PHE A 1 185 ? -17.249 7.946 12.860 1.00 85.06 185 PHE A O 1
ATOM 1524 N N . ILE A 1 186 ? -16.556 6.478 11.309 1.00 81.44 186 ILE A N 1
ATOM 1525 C CA . ILE A 1 186 ? -17.699 5.563 11.462 1.00 81.44 186 ILE A CA 1
ATOM 1526 C C . ILE A 1 186 ? -17.789 5.035 12.900 1.00 81.44 186 ILE A C 1
ATOM 1528 O O . ILE A 1 186 ? -18.876 4.954 13.466 1.00 81.44 186 ILE A O 1
ATOM 1532 N N . THR A 1 187 ? -16.657 4.709 13.525 1.00 82.88 187 THR A N 1
ATOM 1533 C CA . THR A 1 187 ? -16.624 4.226 14.912 1.00 82.88 187 THR A CA 1
ATOM 1534 C C . THR A 1 187 ? -17.143 5.282 15.885 1.00 82.88 187 THR A C 1
ATOM 1536 O O . THR A 1 187 ? -17.943 4.958 16.764 1.00 82.88 187 THR A O 1
ATOM 1539 N N . ILE A 1 188 ? -16.727 6.541 15.715 1.00 82.75 188 ILE A N 1
ATOM 1540 C CA . ILE A 1 188 ? -17.222 7.669 16.514 1.00 82.75 188 ILE A CA 1
ATOM 1541 C C . ILE A 1 188 ? -18.737 7.802 16.342 1.00 82.75 188 ILE A C 1
ATOM 1543 O O . ILE A 1 188 ? -19.449 7.902 17.338 1.00 82.75 188 ILE A O 1
ATOM 1547 N N . LEU A 1 189 ? -19.241 7.722 15.107 1.00 77.19 189 LEU A N 1
ATOM 1548 C CA . LEU A 1 189 ? -20.675 7.805 14.833 1.00 77.19 189 LEU A CA 1
ATOM 1549 C C . LEU A 1 189 ? -21.489 6.713 15.502 1.00 77.19 189 LEU A C 1
ATOM 1551 O O . LEU A 1 189 ? -22.458 7.000 16.203 1.00 77.19 189 LEU A O 1
ATOM 1555 N N . LEU A 1 190 ? -21.092 5.459 15.299 1.00 77.00 190 LEU A N 1
ATOM 1556 C CA . LEU A 1 190 ? -21.828 4.326 15.837 1.00 77.00 190 LEU A CA 1
ATOM 1557 C C . LEU A 1 190 ? -21.854 4.384 17.368 1.00 77.00 190 LEU A C 1
ATOM 1559 O O . LEU A 1 190 ? -22.908 4.193 17.971 1.00 77.00 190 LEU A O 1
ATOM 1563 N N . GLN A 1 191 ? -20.733 4.735 18.002 1.00 79.94 191 GLN A N 1
ATOM 1564 C CA . GLN A 1 191 ? -20.656 4.824 19.463 1.00 79.94 191 GLN A CA 1
ATOM 1565 C C . GLN A 1 191 ? -21.426 6.024 20.023 1.00 79.94 191 GLN A C 1
ATOM 1567 O O . GLN A 1 191 ? -22.067 5.890 21.066 1.00 79.94 191 GLN A O 1
ATOM 1572 N N . SER A 1 192 ? -21.441 7.142 19.296 1.00 72.75 192 SER A N 1
ATOM 1573 C CA . SER A 1 192 ? -22.255 8.319 19.608 1.00 72.75 192 SER A CA 1
ATOM 1574 C C . SER A 1 192 ? -23.754 7.995 19.554 1.00 72.75 192 SER A C 1
ATOM 1576 O O . SER A 1 192 ? -24.473 8.217 20.523 1.00 72.75 192 SER A O 1
ATOM 1578 N N . SER A 1 193 ? -24.210 7.331 18.484 1.00 67.81 193 SER A N 1
ATOM 1579 C CA . SER A 1 193 ? -25.622 6.948 18.312 1.00 67.81 193 SER A CA 1
ATOM 1580 C C . SER A 1 193 ? -26.117 5.902 19.319 1.00 67.81 193 SER A C 1
ATOM 1582 O O . SER A 1 193 ? -27.297 5.857 19.646 1.00 67.81 193 SER A O 1
ATOM 1584 N N . SER A 1 194 ? -25.215 5.061 19.834 1.00 66.94 194 SER A N 1
ATOM 1585 C CA . SER A 1 194 ? -25.547 4.002 20.797 1.00 66.94 194 SER A CA 1
ATOM 1586 C C . SER A 1 194 ? -25.630 4.467 22.259 1.00 66.94 194 SER A C 1
ATOM 1588 O O . SER A 1 194 ? -25.816 3.634 23.144 1.00 66.94 194 SER A O 1
ATOM 1590 N N . GLY A 1 195 ? -25.435 5.764 22.540 1.00 62.34 195 GLY A N 1
ATOM 1591 C CA . GLY A 1 195 ? -25.404 6.304 23.908 1.00 62.34 195 GLY A CA 1
ATOM 1592 C C . GLY A 1 195 ? -24.196 5.852 24.743 1.00 62.34 195 GLY A C 1
ATOM 1593 O O . GLY A 1 195 ? -24.129 6.135 25.936 1.00 62.34 195 GLY A O 1
ATOM 1594 N N . ILE A 1 196 ? -23.233 5.147 24.131 1.00 59.16 196 ILE A N 1
ATOM 1595 C CA . ILE A 1 196 ? -21.994 4.687 24.782 1.00 59.16 196 ILE A CA 1
ATOM 1596 C C . ILE A 1 196 ? -21.063 5.870 25.070 1.00 59.16 196 ILE A C 1
ATOM 1598 O O . ILE A 1 196 ? -20.319 5.838 26.048 1.00 59.16 196 ILE A O 1
ATOM 1602 N N . ILE A 1 197 ? -21.118 6.915 24.242 1.00 55.44 197 ILE A N 1
ATOM 1603 C CA . ILE A 1 197 ? -20.480 8.199 24.529 1.00 55.44 197 ILE A CA 1
ATOM 1604 C C . ILE A 1 197 ? -21.520 9.039 25.277 1.00 55.44 197 ILE A C 1
ATOM 1606 O O . ILE A 1 197 ? -22.467 9.504 24.638 1.00 55.44 197 ILE A O 1
ATOM 1610 N N . PRO A 1 198 ? -21.408 9.217 26.607 1.00 50.50 198 PRO A N 1
ATOM 1611 C CA . PRO A 1 198 ? -22.353 10.057 27.320 1.00 50.50 198 PRO A CA 1
ATOM 1612 C C . PRO A 1 198 ? -22.266 11.477 26.747 1.00 50.50 198 PRO A C 1
ATOM 1614 O O . PRO A 1 198 ? -21.149 11.957 26.508 1.00 50.50 198 PRO A O 1
ATOM 1617 N N . PRO A 1 199 ? -23.404 12.163 26.524 1.00 53.06 199 PRO A N 1
ATOM 1618 C CA . PRO A 1 199 ? -23.368 13.580 26.202 1.00 53.06 199 PRO A CA 1
ATOM 1619 C C . PRO A 1 199 ? -22.542 14.263 27.290 1.00 53.06 199 PRO A C 1
ATOM 1621 O O . PRO A 1 199 ? -22.713 13.968 28.479 1.00 53.06 199 PRO A O 1
ATOM 1624 N N . GLN A 1 200 ? -21.585 15.106 26.890 1.00 49.22 200 GLN A N 1
ATOM 1625 C CA . GLN A 1 200 ? -20.857 15.927 27.847 1.00 49.22 200 GLN A CA 1
ATOM 1626 C C . GLN A 1 200 ? -21.908 16.731 28.606 1.00 49.22 200 GLN A C 1
ATOM 1628 O O . GLN A 1 200 ? -22.472 17.675 28.064 1.00 49.22 200 GLN A O 1
ATOM 1633 N N . LYS A 1 201 ? -22.204 16.321 29.842 1.00 46.44 201 LYS A N 1
ATOM 1634 C CA . LYS A 1 201 ? -22.958 17.144 30.775 1.00 46.44 201 LYS A CA 1
ATOM 1635 C C . LYS A 1 201 ? -22.101 18.374 31.018 1.00 46.44 201 LYS A C 1
ATOM 1637 O O . LYS A 1 201 ? -21.209 18.355 31.865 1.00 46.44 201 LYS A O 1
ATOM 1642 N N . GLU A 1 202 ? -22.340 19.424 30.241 1.00 45.38 202 GLU A N 1
ATOM 1643 C CA . GLU A 1 202 ? -22.074 20.765 30.721 1.00 45.38 202 GLU A CA 1
ATOM 1644 C C . GLU A 1 202 ? -22.830 20.894 32.038 1.00 45.38 202 GLU A C 1
ATOM 1646 O O . GLU A 1 202 ? -24.026 20.614 32.130 1.00 45.38 202 GLU A O 1
ATOM 1651 N N . SER A 1 203 ? -22.086 21.211 33.091 1.00 45.03 203 SER A N 1
ATOM 1652 C CA . SER A 1 203 ? -22.596 21.462 34.428 1.00 45.03 203 SER A CA 1
ATOM 1653 C C . SER A 1 203 ? -23.507 22.693 34.413 1.00 45.03 203 SER A C 1
ATOM 1655 O O . SER A 1 203 ? -23.111 23.767 34.853 1.00 45.03 203 SER A O 1
ATOM 1657 N N . ALA A 1 204 ? -24.726 22.551 33.903 1.00 43.91 204 ALA A N 1
ATOM 1658 C CA . ALA A 1 204 ? -25.783 23.536 34.022 1.00 43.91 204 ALA A CA 1
ATOM 1659 C C . ALA A 1 204 ? -26.787 23.029 35.057 1.00 43.91 204 ALA A C 1
ATOM 1661 O O . ALA A 1 204 ? -27.631 22.170 34.817 1.00 43.91 204 ALA A O 1
ATOM 1662 N N . MET A 1 205 ? -26.644 23.568 36.260 1.00 48.81 205 MET A N 1
ATOM 1663 C CA . MET A 1 205 ? -27.653 23.544 37.304 1.00 48.81 205 MET A CA 1
ATOM 1664 C C . MET A 1 205 ? -28.839 24.398 36.839 1.00 48.81 205 MET A C 1
ATOM 1666 O O . MET A 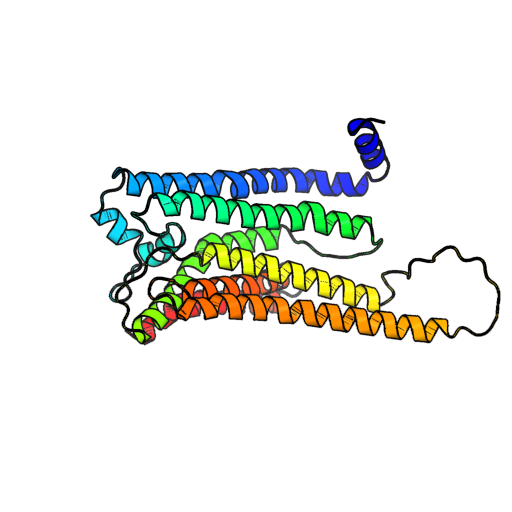1 205 ? -28.856 25.588 37.126 1.00 48.81 205 MET A O 1
ATOM 1670 N N . ILE A 1 206 ? -29.810 23.838 36.109 1.00 44.19 206 ILE A N 1
ATOM 1671 C CA . ILE A 1 206 ? -31.104 24.502 35.882 1.00 44.19 206 ILE A CA 1
ATOM 1672 C C . ILE A 1 206 ? -32.234 23.475 35.959 1.00 44.19 206 ILE A C 1
ATOM 1674 O O . ILE A 1 206 ? -32.391 22.593 35.125 1.00 44.19 206 ILE A O 1
ATOM 1678 N N . THR A 1 207 ? -33.035 23.623 37.007 1.00 55.78 207 THR A N 1
ATOM 1679 C CA . THR A 1 207 ? -34.365 23.047 37.164 1.00 55.78 207 THR A CA 1
ATOM 1680 C C . THR A 1 207 ? -35.358 23.801 36.277 1.00 55.78 207 THR A C 1
ATOM 1682 O O . THR A 1 207 ? -35.681 24.941 36.598 1.00 55.78 207 THR A O 1
ATOM 1685 N N . SER A 1 208 ? -35.914 23.182 35.237 1.00 45.84 208 SER A N 1
ATOM 1686 C CA . SER A 1 208 ? -37.323 23.404 34.879 1.00 45.84 208 SER A CA 1
ATOM 1687 C C . SER A 1 208 ? -37.827 22.348 33.905 1.00 45.84 208 SER A C 1
ATOM 1689 O O . SER A 1 208 ? -37.179 22.024 32.922 1.00 45.84 208 SER A O 1
ATOM 1691 N N . SER A 1 209 ? -39.016 21.854 34.218 1.00 63.56 209 SER A N 1
ATOM 1692 C CA . SER A 1 209 ? -39.828 20.877 33.507 1.00 63.56 209 SER A CA 1
ATOM 1693 C C . SER A 1 209 ? -40.110 21.208 32.036 1.00 63.56 209 SER A C 1
ATOM 1695 O O . SER A 1 209 ? -40.493 22.337 31.734 1.00 63.56 209 SER A O 1
ATOM 1697 N N . GLN A 1 210 ? -40.094 20.140 31.225 1.00 49.09 210 GLN A N 1
ATOM 1698 C CA . GLN A 1 210 ? -40.398 20.007 29.789 1.00 49.09 210 GLN A CA 1
ATOM 1699 C C . GLN A 1 210 ? -39.218 20.328 28.865 1.00 49.09 210 GLN A C 1
ATOM 1701 O O . GLN A 1 210 ? -39.038 21.471 28.465 1.00 49.09 210 GLN A O 1
ATOM 1706 N N . ASP A 1 211 ? -38.452 19.287 28.509 1.00 50.72 211 ASP A N 1
ATOM 1707 C CA . ASP A 1 211 ? -37.233 19.376 27.700 1.00 50.72 211 ASP A CA 1
ATOM 1708 C C . ASP A 1 211 ? -37.507 19.258 26.186 1.00 50.72 211 ASP A C 1
ATOM 1710 O O . ASP A 1 211 ? -37.595 18.151 25.656 1.00 50.72 211 ASP A O 1
ATOM 1714 N N . PRO A 1 212 ? -37.496 20.370 25.423 1.00 49.88 212 PRO A N 1
ATOM 1715 C CA . PRO A 1 212 ? -37.168 20.363 23.992 1.00 49.88 212 PRO A CA 1
ATOM 1716 C C . PRO A 1 212 ? -35.691 19.985 23.723 1.00 49.88 212 PRO A C 1
ATOM 1718 O O . PRO A 1 212 ? -35.183 20.173 22.616 1.00 49.88 212 PRO A O 1
ATOM 1721 N N . GLU A 1 213 ? -34.976 19.498 24.739 1.00 49.22 213 GLU A N 1
ATOM 1722 C CA . GLU A 1 213 ? -33.567 19.113 24.708 1.00 49.22 213 GLU A CA 1
ATOM 1723 C C . GLU A 1 213 ? -33.356 17.725 24.073 1.00 49.22 213 GLU A C 1
ATOM 1725 O O . GLU A 1 213 ? -32.352 17.501 23.392 1.00 49.22 213 GLU A O 1
ATOM 1730 N N . GLU A 1 214 ? -34.337 16.820 24.193 1.00 47.75 214 GLU A N 1
ATOM 1731 C CA . GLU A 1 214 ? -34.276 15.472 23.605 1.00 47.75 214 GLU A CA 1
ATOM 1732 C C . GLU A 1 214 ? -34.308 15.521 22.061 1.00 47.75 214 GLU A C 1
ATOM 1734 O O . GLU A 1 214 ? -33.502 14.867 21.395 1.00 47.75 214 GLU A O 1
ATOM 1739 N N . ASP A 1 215 ? -35.126 16.411 21.486 1.00 47.50 215 ASP A N 1
ATOM 1740 C CA . ASP A 1 215 ? -35.226 16.621 20.030 1.00 47.50 215 ASP A CA 1
ATOM 1741 C C . ASP A 1 215 ? -34.027 17.397 19.441 1.00 47.50 215 ASP A C 1
ATOM 1743 O O . ASP A 1 215 ? -33.639 17.198 18.283 1.00 47.50 215 ASP A O 1
ATOM 1747 N N . ARG A 1 216 ? -33.377 18.268 20.233 1.00 50.28 216 ARG A N 1
ATOM 1748 C CA . ARG A 1 216 ? -32.140 18.960 19.811 1.00 50.28 216 ARG A CA 1
ATOM 1749 C C . ARG A 1 216 ? -30.946 18.014 19.764 1.00 50.28 216 ARG A C 1
ATOM 1751 O O . ARG A 1 216 ? -30.138 18.113 18.839 1.00 50.28 216 ARG A O 1
ATOM 1758 N N . ASN A 1 217 ? -30.859 17.080 20.709 1.00 52.06 217 ASN A N 1
ATOM 1759 C CA . ASN A 1 217 ? -29.808 16.068 20.715 1.00 52.06 217 ASN A CA 1
ATOM 1760 C C . ASN A 1 217 ? -29.971 15.084 19.548 1.00 52.06 217 ASN A C 1
ATOM 1762 O O . ASN A 1 217 ? -28.998 14.831 18.837 1.00 52.06 217 ASN A O 1
ATOM 1766 N N . ALA A 1 218 ? -31.190 14.613 19.263 1.00 52.34 218 ALA A N 1
ATOM 1767 C CA . ALA A 1 218 ? -31.450 13.713 18.135 1.00 52.34 218 ALA A CA 1
ATOM 1768 C C . ALA A 1 218 ? -31.044 14.323 16.775 1.00 52.34 218 ALA A C 1
ATOM 1770 O O . ALA A 1 218 ? -30.361 13.675 15.975 1.00 52.34 218 ALA A O 1
ATOM 1771 N N . ASN A 1 219 ? -31.376 15.598 16.540 1.00 54.66 219 ASN A N 1
ATOM 1772 C CA . ASN A 1 219 ? -30.974 16.309 15.322 1.00 54.66 219 ASN A CA 1
ATOM 1773 C C . ASN A 1 219 ? -29.461 16.583 15.259 1.00 54.66 219 ASN A C 1
ATOM 1775 O O . ASN A 1 219 ? -28.862 16.468 14.187 1.00 54.66 219 ASN A O 1
ATOM 1779 N N . GLY A 1 220 ? -28.816 16.883 16.392 1.00 52.81 220 GLY A N 1
ATOM 1780 C CA . GLY A 1 220 ? -27.362 17.054 16.469 1.00 52.81 220 GLY A CA 1
ATOM 1781 C C . GLY A 1 220 ? -26.599 15.787 16.071 1.00 52.81 220 GLY A C 1
ATOM 1782 O O . GLY A 1 220 ? -25.674 15.845 15.256 1.00 52.81 220 GLY A O 1
ATOM 1783 N N . TYR A 1 221 ? -27.037 14.626 16.565 1.00 52.47 221 TYR A N 1
ATOM 1784 C CA . TYR A 1 221 ? -26.445 13.336 16.208 1.00 52.47 221 TYR A CA 1
ATOM 1785 C C . TYR A 1 221 ? -26.694 12.957 14.746 1.00 52.47 221 TYR A C 1
ATOM 1787 O O . TYR A 1 221 ? -25.786 12.436 14.096 1.00 52.47 221 TYR A O 1
ATOM 1795 N N . ALA A 1 222 ? -27.873 13.255 14.192 1.00 55.84 222 ALA A N 1
ATOM 1796 C CA . ALA A 1 222 ? -28.181 12.992 12.786 1.00 55.84 222 ALA A CA 1
ATOM 1797 C C . ALA A 1 222 ? -27.316 13.834 11.830 1.00 55.84 222 ALA A C 1
ATOM 1799 O O . ALA A 1 222 ? -26.763 13.298 10.868 1.00 55.84 222 ALA A O 1
ATOM 1800 N N . VAL A 1 223 ? -27.126 15.126 12.121 1.00 57.75 223 VAL A N 1
ATOM 1801 C CA . VAL A 1 223 ? -26.287 16.027 11.311 1.00 57.75 223 VAL A CA 1
ATOM 1802 C C . VAL A 1 223 ? -24.807 15.642 11.398 1.00 57.75 223 VAL A C 1
ATOM 1804 O O . VAL A 1 223 ? -24.132 15.580 10.371 1.00 57.75 223 VAL A O 1
ATOM 1807 N N . GLN A 1 224 ? -24.302 15.307 12.592 1.00 53.72 224 GLN A N 1
ATOM 1808 C CA . GLN A 1 224 ? -22.930 14.809 12.757 1.00 53.72 224 GLN A CA 1
ATOM 1809 C C . GLN A 1 224 ? -22.719 13.470 12.035 1.00 53.72 224 GLN A C 1
ATOM 1811 O O . GLN A 1 224 ? -21.697 13.287 11.374 1.00 53.72 224 GLN A O 1
ATOM 1816 N N . SER A 1 225 ? -23.705 12.568 12.090 1.00 53.38 225 SER A N 1
ATOM 1817 C CA . SER A 1 225 ? -23.703 11.283 11.372 1.00 53.38 225 SER A CA 1
ATOM 1818 C C . SER A 1 225 ? -23.697 11.446 9.863 1.00 53.38 225 SER A C 1
ATOM 1820 O O . SER A 1 225 ? -22.879 10.828 9.184 1.00 53.38 225 SER A O 1
ATOM 1822 N N . ALA A 1 226 ? -24.536 12.331 9.331 1.00 58.94 226 ALA A N 1
ATOM 1823 C CA . ALA A 1 226 ? -24.557 12.642 7.910 1.00 58.94 226 ALA A CA 1
ATOM 1824 C C . ALA A 1 226 ? -23.235 13.273 7.443 1.00 58.94 226 ALA A C 1
ATOM 1826 O O . ALA A 1 226 ? -22.687 12.848 6.429 1.00 58.94 226 ALA A O 1
ATOM 1827 N N . PHE A 1 227 ? -22.682 14.229 8.200 1.00 62.97 227 PHE A N 1
ATOM 1828 C CA . PHE A 1 227 ? -21.405 14.872 7.874 1.00 62.97 227 PHE A CA 1
ATOM 1829 C C . PHE A 1 227 ? -20.236 13.879 7.866 1.00 62.97 227 PHE A C 1
ATOM 1831 O O . PHE A 1 227 ? -19.380 13.925 6.985 1.00 62.97 227 PHE A O 1
ATOM 1838 N N . LEU A 1 228 ? -20.211 12.946 8.816 1.00 56.97 228 LEU A N 1
ATOM 1839 C CA . LEU A 1 228 ? -19.141 11.960 8.940 1.00 56.97 228 LEU A CA 1
ATOM 1840 C C . LEU A 1 228 ? -19.269 10.798 7.938 1.00 56.97 228 LEU A C 1
ATOM 1842 O O . LEU A 1 228 ? -18.247 10.337 7.435 1.00 56.97 228 LEU A O 1
ATOM 1846 N N . VAL A 1 229 ? -20.484 10.375 7.564 1.00 62.75 229 VAL A N 1
ATOM 1847 C CA . VAL A 1 229 ? -20.699 9.461 6.420 1.00 62.75 229 VAL A CA 1
ATOM 1848 C C . VAL A 1 229 ? -20.323 10.150 5.109 1.00 62.75 229 VAL A C 1
ATOM 1850 O O . VAL A 1 229 ? -19.640 9.554 4.277 1.00 62.75 229 VAL A O 1
ATOM 1853 N N . PHE A 1 230 ? -20.699 11.422 4.946 1.00 63.25 230 PHE A N 1
ATOM 1854 C CA . PHE A 1 230 ? -20.300 12.228 3.799 1.00 63.25 230 PHE A CA 1
ATOM 1855 C C . PHE A 1 230 ? -18.776 12.328 3.710 1.00 63.25 230 PHE A C 1
ATOM 1857 O O . PHE A 1 230 ? -18.226 11.984 2.676 1.00 63.25 230 PHE A O 1
ATOM 1864 N N . ALA A 1 231 ? -18.072 12.678 4.790 1.00 61.03 231 ALA A N 1
ATOM 1865 C CA . ALA A 1 231 ? -16.608 12.693 4.815 1.00 61.03 231 ALA A CA 1
ATOM 1866 C C . ALA A 1 231 ? -16.009 11.302 4.530 1.00 61.03 231 ALA A C 1
ATOM 1868 O O . ALA A 1 231 ? -15.063 11.180 3.754 1.00 61.03 231 ALA A O 1
ATOM 1869 N N . GLY A 1 232 ? -16.603 10.249 5.099 1.00 60.28 232 GLY A N 1
ATOM 1870 C CA . GLY A 1 232 ? -16.176 8.863 4.930 1.00 60.28 232 GLY A CA 1
ATOM 1871 C C . GLY A 1 232 ? -16.224 8.355 3.486 1.00 60.28 232 GLY A C 1
ATOM 1872 O O . GLY A 1 232 ? -15.371 7.576 3.068 1.00 60.28 232 GLY A O 1
ATOM 1873 N N . VAL A 1 233 ? -17.208 8.819 2.715 1.00 70.56 233 VAL A N 1
ATOM 1874 C CA . VAL A 1 233 ? -17.423 8.429 1.315 1.00 70.56 233 VAL A CA 1
ATOM 1875 C C . VAL A 1 233 ? -16.765 9.424 0.356 1.00 70.56 233 VAL A C 1
ATOM 1877 O O . VAL A 1 233 ? -16.086 9.025 -0.587 1.00 70.56 233 VAL A O 1
ATOM 1880 N N . PHE A 1 234 ? -16.909 10.722 0.613 1.00 74.06 234 PHE A N 1
ATOM 1881 C CA . PHE A 1 234 ? -16.434 11.796 -0.256 1.00 74.06 234 PHE A CA 1
ATOM 1882 C C . PHE A 1 234 ? -14.908 11.869 -0.329 1.00 74.06 234 PHE A C 1
ATOM 1884 O O . PHE A 1 234 ? -14.373 12.111 -1.407 1.00 74.06 234 PHE A O 1
ATOM 1891 N N . ILE A 1 235 ? -14.190 11.620 0.775 1.00 76.19 235 ILE A N 1
ATOM 1892 C CA . ILE A 1 235 ? -12.719 11.674 0.789 1.00 76.19 235 ILE A CA 1
ATOM 1893 C C . ILE A 1 235 ? -12.111 10.640 -0.181 1.00 76.19 235 ILE A C 1
ATOM 1895 O O . ILE A 1 235 ? -11.313 11.044 -1.029 1.00 76.19 235 ILE A O 1
ATOM 1899 N N . PRO A 1 236 ? -12.500 9.347 -0.155 1.00 77.69 236 PRO A N 1
ATOM 1900 C CA . PRO A 1 236 ? -12.085 8.394 -1.182 1.00 77.69 236 PRO A CA 1
ATOM 1901 C C . PRO A 1 236 ? -12.412 8.842 -2.613 1.00 77.69 236 PRO A C 1
ATOM 1903 O O . PRO A 1 236 ? -11.548 8.746 -3.483 1.00 77.69 236 PRO A O 1
ATOM 1906 N N . PHE A 1 237 ? -13.616 9.372 -2.864 1.00 80.38 237 PHE A N 1
ATOM 1907 C CA . PHE A 1 237 ? -14.001 9.858 -4.197 1.00 80.38 237 PHE A CA 1
ATOM 1908 C C . PHE A 1 237 ? -13.155 11.043 -4.665 1.00 80.38 237 PHE A C 1
ATOM 1910 O O . PHE A 1 237 ? -12.773 11.085 -5.832 1.00 80.38 237 PHE A O 1
ATOM 1917 N N . LEU A 1 238 ? -12.821 11.976 -3.772 1.00 80.06 238 LEU A N 1
ATOM 1918 C CA . LEU A 1 238 ? -11.953 13.107 -4.085 1.00 80.06 238 LEU A CA 1
ATOM 1919 C C . LEU A 1 238 ? -10.542 12.632 -4.451 1.00 80.06 238 LEU A C 1
ATOM 1921 O O . LEU A 1 238 ? -9.984 13.097 -5.440 1.00 80.06 238 LEU A O 1
ATOM 1925 N N . VAL A 1 239 ? -9.984 11.677 -3.699 1.00 81.75 239 VAL A N 1
ATOM 1926 C CA . VAL A 1 239 ? -8.667 11.097 -4.009 1.00 81.75 239 VAL A CA 1
ATOM 1927 C C . VAL A 1 239 ? -8.693 10.385 -5.362 1.00 81.75 239 VAL A C 1
ATOM 1929 O O . VAL A 1 239 ? -7.790 10.583 -6.169 1.00 81.75 239 VAL A O 1
ATOM 1932 N N . ILE A 1 240 ? -9.751 9.625 -5.658 1.00 81.69 240 ILE A N 1
ATOM 1933 C CA . ILE A 1 240 ? -9.932 8.998 -6.975 1.00 81.69 240 ILE A CA 1
ATOM 1934 C C . ILE A 1 240 ? -10.012 10.063 -8.074 1.00 81.69 240 ILE A C 1
ATOM 1936 O O . ILE A 1 240 ? -9.338 9.929 -9.089 1.00 81.69 240 ILE A O 1
ATOM 1940 N N . ALA A 1 241 ? -10.793 11.128 -7.884 1.00 81.19 241 ALA A N 1
ATOM 1941 C CA . ALA A 1 241 ? -10.922 12.203 -8.865 1.00 81.19 241 ALA A CA 1
ATOM 1942 C C . ALA A 1 241 ? -9.582 12.911 -9.127 1.00 81.19 241 ALA A C 1
ATOM 1944 O O . ALA A 1 241 ? -9.251 13.180 -10.280 1.00 81.19 241 ALA A O 1
ATOM 1945 N N . LEU A 1 242 ? -8.786 13.153 -8.079 1.00 82.25 242 LEU A N 1
ATOM 1946 C CA . LEU A 1 242 ? -7.438 13.712 -8.198 1.00 82.25 242 LEU A CA 1
ATOM 1947 C C . LEU A 1 242 ? -6.507 12.773 -8.971 1.00 82.25 242 LEU A C 1
ATOM 1949 O O . LEU A 1 242 ? -5.859 13.220 -9.913 1.00 82.25 242 LEU A O 1
ATOM 1953 N N . ILE A 1 243 ? -6.505 11.474 -8.657 1.00 81.25 243 ILE A N 1
ATOM 1954 C CA . ILE A 1 243 ? -5.727 10.476 -9.406 1.00 81.25 243 ILE A CA 1
ATOM 1955 C C . ILE A 1 243 ? -6.158 10.462 -10.878 1.00 81.25 243 ILE A C 1
ATOM 1957 O O . ILE A 1 243 ? -5.321 10.510 -11.772 1.00 81.25 243 ILE A O 1
ATOM 1961 N N . LEU A 1 244 ? -7.462 10.447 -11.158 1.00 83.56 244 LEU A N 1
ATOM 1962 C CA . LEU A 1 244 ? -7.972 10.439 -12.530 1.00 83.56 244 LEU A CA 1
ATOM 1963 C C . LEU A 1 244 ? -7.670 11.741 -13.284 1.00 83.56 244 LEU A C 1
ATOM 1965 O O . LEU A 1 244 ? -7.510 11.703 -14.502 1.00 83.56 244 LEU A O 1
ATOM 1969 N N . SER A 1 245 ? -7.532 12.876 -12.595 1.00 79.81 245 SER A N 1
ATOM 1970 C CA . SER A 1 245 ? -7.113 14.133 -13.230 1.00 79.81 245 SER A CA 1
ATOM 1971 C C . SER A 1 245 ? -5.699 14.050 -13.826 1.00 79.81 245 SER A C 1
ATOM 1973 O O . SER A 1 245 ? -5.396 14.741 -14.800 1.00 79.81 245 SER A O 1
ATOM 1975 N N . GLU A 1 246 ? -4.859 13.133 -13.329 1.00 78.31 246 GLU A N 1
ATOM 1976 C CA . GLU A 1 246 ? -3.523 12.874 -13.871 1.00 78.31 246 GLU A CA 1
ATOM 1977 C C . GLU A 1 246 ? -3.551 12.144 -15.225 1.00 78.31 246 GLU A C 1
ATOM 1979 O O . GLU A 1 246 ? -2.508 12.067 -15.872 1.00 78.31 246 GLU A O 1
ATOM 1984 N N . LEU A 1 247 ? -4.708 11.650 -15.703 1.00 73.75 247 LEU A N 1
ATOM 1985 C CA . LEU A 1 247 ? -4.836 10.982 -17.015 1.00 73.75 247 LEU A CA 1
ATOM 1986 C C . LEU A 1 247 ? -4.385 11.864 -18.185 1.00 73.75 247 LEU A C 1
ATOM 1988 O O . LEU A 1 247 ? -4.010 11.349 -19.237 1.00 73.75 247 LEU A O 1
ATOM 1992 N N . ILE A 1 248 ? -4.417 13.185 -18.002 1.00 73.50 248 ILE A N 1
ATOM 1993 C CA . ILE A 1 248 ? -4.016 14.169 -19.012 1.00 73.50 248 ILE A CA 1
ATOM 1994 C C . ILE A 1 248 ? -2.485 14.173 -19.203 1.00 73.50 248 ILE A C 1
ATOM 1996 O O . ILE A 1 248 ? -1.991 14.638 -20.229 1.00 73.50 248 ILE A O 1
ATOM 2000 N N . GLN A 1 249 ? -1.714 13.627 -18.255 1.00 70.19 249 GLN A N 1
ATOM 2001 C CA . GLN A 1 249 ? -0.255 13.591 -18.320 1.00 70.19 249 GLN A CA 1
ATOM 2002 C C . GLN A 1 249 ? 0.231 12.252 -18.913 1.00 70.19 249 GLN A C 1
ATOM 2004 O O . GLN A 1 249 ? 0.114 11.205 -18.281 1.00 70.19 249 GLN A O 1
ATOM 2009 N N . PRO A 1 250 ? 0.828 12.233 -20.120 1.00 59.84 250 PRO A N 1
ATOM 2010 C CA . PRO A 1 250 ? 1.138 10.985 -20.828 1.00 59.84 250 PRO A CA 1
ATOM 2011 C C . PRO A 1 250 ? 2.167 10.082 -20.117 1.00 59.84 250 PRO A C 1
ATOM 2013 O O . PRO A 1 250 ? 2.222 8.881 -20.399 1.00 59.84 250 PRO A O 1
ATOM 2016 N N . GLY A 1 251 ? 2.934 10.622 -19.163 1.00 62.97 251 GLY A N 1
ATOM 2017 C CA . GLY A 1 251 ? 3.968 9.907 -18.409 1.00 62.97 251 GLY A CA 1
ATOM 2018 C C . GLY A 1 251 ? 3.557 9.375 -17.031 1.00 62.97 251 GLY A C 1
ATOM 2019 O O . GLY A 1 251 ? 4.316 8.604 -16.452 1.00 62.97 251 GLY A O 1
ATOM 2020 N N . THR A 1 252 ? 2.390 9.740 -16.492 1.00 67.81 252 THR A N 1
ATOM 2021 C CA . THR A 1 252 ? 1.989 9.318 -15.141 1.00 67.81 252 THR A CA 1
ATOM 2022 C C . THR A 1 252 ? 1.408 7.906 -15.145 1.00 67.81 252 THR A C 1
ATOM 2024 O O . THR A 1 252 ? 0.621 7.498 -16.008 1.00 67.81 252 THR A O 1
ATOM 2027 N N . GLY A 1 253 ? 1.802 7.123 -14.143 1.00 73.50 253 GLY A N 1
ATOM 2028 C CA . GLY A 1 253 ? 1.297 5.779 -13.897 1.00 73.50 253 GLY A CA 1
ATOM 2029 C C . GLY A 1 253 ? -0.073 5.770 -13.222 1.00 73.50 253 GLY A C 1
ATOM 2030 O O . GLY A 1 253 ? -0.237 5.124 -12.192 1.00 73.50 253 GLY A O 1
ATOM 2031 N N . VAL A 1 254 ? -1.056 6.477 -13.787 1.00 82.31 254 VAL A N 1
ATOM 2032 C CA . VAL A 1 254 ? -2.363 6.737 -13.152 1.00 82.31 254 VAL A CA 1
ATOM 2033 C C . VAL A 1 254 ? -3.072 5.464 -12.690 1.00 82.31 254 VAL A C 1
ATOM 2035 O O . VAL A 1 254 ? -3.606 5.408 -11.586 1.00 82.31 254 VAL A O 1
ATOM 2038 N N . PHE A 1 255 ? -3.035 4.399 -13.492 1.00 84.56 255 PHE A N 1
ATOM 2039 C CA . PHE A 1 255 ? -3.659 3.121 -13.127 1.00 84.56 255 PHE A CA 1
ATOM 2040 C C . PHE A 1 255 ? -2.939 2.411 -11.985 1.00 84.56 255 PHE A C 1
ATOM 2042 O O . PHE A 1 255 ? -3.578 1.701 -11.213 1.00 84.56 255 PHE A O 1
ATOM 2049 N N . ALA A 1 256 ? -1.636 2.633 -11.836 1.00 85.62 256 ALA A N 1
ATOM 2050 C CA . ALA A 1 256 ? -0.895 2.134 -10.692 1.00 85.62 256 ALA A CA 1
ATOM 2051 C C . ALA A 1 256 ? -1.223 2.928 -9.425 1.00 85.62 256 ALA A C 1
ATOM 2053 O O . ALA A 1 256 ? -1.339 2.341 -8.354 1.00 85.62 256 ALA A O 1
ATOM 2054 N N . HIS A 1 257 ? -1.411 4.248 -9.545 1.00 89.38 257 HIS A N 1
ATOM 2055 C CA . HIS A 1 257 ? -1.860 5.103 -8.443 1.00 89.38 257 HIS A CA 1
ATOM 2056 C C . HIS A 1 257 ? -3.258 4.684 -7.977 1.00 89.38 257 HIS A C 1
ATOM 2058 O O . HIS A 1 257 ? -3.462 4.394 -6.800 1.00 89.38 257 HIS A O 1
ATOM 2064 N N . LEU A 1 258 ? -4.200 4.556 -8.916 1.00 89.12 258 LEU A N 1
ATOM 2065 C CA . LEU A 1 258 ? -5.568 4.128 -8.636 1.00 89.12 258 LEU A CA 1
ATOM 2066 C C . LEU A 1 258 ? -5.610 2.705 -8.074 1.00 89.12 258 LEU A C 1
ATOM 2068 O O . LEU A 1 258 ? -6.251 2.466 -7.053 1.00 89.12 258 LEU A O 1
ATOM 2072 N N . GLY A 1 259 ? -4.911 1.769 -8.721 1.00 89.12 259 GLY A N 1
ATOM 2073 C CA . GLY A 1 259 ? -4.824 0.377 -8.290 1.00 89.12 259 GLY A CA 1
ATOM 2074 C C . GLY A 1 259 ? -4.213 0.258 -6.898 1.00 89.12 259 GLY A C 1
ATOM 2075 O O . GLY A 1 259 ? -4.792 -0.392 -6.035 1.00 89.12 259 GLY A O 1
ATOM 2076 N N . GLY A 1 260 ? -3.102 0.953 -6.650 1.00 92.31 260 GLY A N 1
ATOM 2077 C CA . GLY A 1 260 ? -2.465 1.031 -5.340 1.00 92.31 260 GLY A CA 1
ATOM 2078 C C . GLY A 1 260 ? -3.420 1.548 -4.270 1.00 92.31 260 GLY A C 1
ATOM 2079 O O . GLY A 1 260 ? -3.649 0.864 -3.276 1.00 92.31 260 GLY A O 1
ATOM 2080 N N . PHE A 1 261 ? -4.048 2.703 -4.508 1.00 93.56 261 PHE A N 1
ATOM 2081 C CA . PHE A 1 261 ? -5.009 3.311 -3.584 1.00 93.56 261 PHE A CA 1
ATOM 2082 C C . PHE A 1 261 ? -6.187 2.386 -3.258 1.00 93.56 261 PHE A C 1
ATOM 2084 O O . PHE A 1 261 ? -6.484 2.156 -2.085 1.00 93.56 261 PHE A O 1
ATOM 2091 N N . MET A 1 262 ? -6.818 1.799 -4.277 1.00 91.62 262 MET A N 1
ATOM 2092 C CA . MET A 1 262 ? -7.942 0.873 -4.105 1.00 91.62 262 MET A CA 1
ATOM 2093 C C . MET A 1 262 ? -7.546 -0.402 -3.362 1.00 91.62 262 MET A C 1
ATOM 2095 O O . MET A 1 262 ? -8.264 -0.831 -2.458 1.00 91.62 262 MET A O 1
ATOM 2099 N N . LEU A 1 263 ? -6.393 -0.988 -3.693 1.00 93.00 263 LEU A N 1
ATOM 2100 C CA . LEU A 1 263 ? -5.880 -2.172 -3.007 1.00 93.00 263 LEU A CA 1
ATOM 2101 C C . LEU A 1 263 ? -5.562 -1.865 -1.542 1.00 93.00 263 LEU A C 1
ATOM 2103 O O . LEU A 1 263 ? -6.002 -2.606 -0.669 1.00 93.00 263 LEU A O 1
ATOM 2107 N N . GLY A 1 264 ? -4.878 -0.756 -1.253 1.00 92.69 264 GLY A N 1
ATOM 2108 C CA . GLY A 1 264 ? -4.586 -0.322 0.115 1.00 92.69 264 GLY A CA 1
ATOM 2109 C C . GLY A 1 264 ? -5.849 -0.115 0.955 1.00 92.69 264 GLY A C 1
ATOM 2110 O O . GLY A 1 264 ? -5.952 -0.604 2.082 1.00 92.69 264 GLY A O 1
ATOM 2111 N N . PHE A 1 265 ? -6.847 0.554 0.377 1.00 91.44 265 PHE A N 1
ATOM 2112 C CA . PHE A 1 265 ? -8.136 0.794 1.022 1.00 91.44 265 PHE A CA 1
ATOM 2113 C C . PHE A 1 265 ? -8.914 -0.506 1.296 1.00 91.44 265 PHE A C 1
ATOM 2115 O O . PHE A 1 265 ? -9.517 -0.641 2.356 1.00 91.44 265 PHE A O 1
ATOM 2122 N N . LEU A 1 266 ? -8.889 -1.479 0.375 1.00 90.19 266 LEU A N 1
ATOM 2123 C CA . LEU A 1 266 ? -9.671 -2.720 0.473 1.00 90.19 266 LEU A CA 1
ATOM 2124 C C . LEU A 1 266 ? -8.984 -3.833 1.284 1.00 90.19 266 LEU A C 1
ATOM 2126 O O . LEU A 1 266 ? -9.652 -4.602 1.976 1.00 90.19 266 LEU A O 1
ATOM 2130 N N . ILE A 1 267 ? -7.659 -3.946 1.210 1.00 92.06 267 ILE A N 1
ATOM 2131 C CA . ILE A 1 267 ? -6.898 -5.013 1.881 1.00 92.06 267 ILE A CA 1
ATOM 2132 C C . ILE A 1 267 ? -6.955 -4.861 3.403 1.00 92.06 267 ILE A C 1
ATOM 2134 O O . ILE A 1 267 ? -7.066 -5.859 4.118 1.00 92.06 267 ILE A O 1
ATOM 2138 N N . SER A 1 268 ? -6.954 -3.622 3.890 1.00 88.75 268 SER A N 1
ATOM 2139 C CA . SER A 1 268 ? -6.965 -3.294 5.318 1.00 88.75 268 SER A CA 1
ATOM 2140 C C . SER A 1 268 ? -8.183 -3.874 6.053 1.00 88.75 268 SER A C 1
ATOM 2142 O O . SER A 1 268 ? -7.984 -4.674 6.972 1.00 88.75 268 SER A O 1
ATOM 2144 N N . PRO A 1 269 ? -9.439 -3.597 5.637 1.00 87.25 269 PRO A N 1
ATOM 2145 C CA . PRO A 1 269 ? -10.610 -4.196 6.270 1.00 87.25 269 PRO A CA 1
ATOM 2146 C C . PRO A 1 269 ? -10.650 -5.717 6.122 1.00 87.25 269 PRO A C 1
ATOM 2148 O O . PRO A 1 269 ? -11.087 -6.399 7.043 1.00 87.25 269 PRO A O 1
ATOM 2151 N N . LEU A 1 270 ? -10.196 -6.287 4.999 1.00 88.56 270 LEU A N 1
ATOM 2152 C CA . LEU A 1 270 ? -10.181 -7.745 4.816 1.00 88.56 270 LEU A CA 1
ATOM 2153 C C . LEU A 1 270 ? -9.246 -8.434 5.816 1.00 88.56 270 LEU A C 1
ATOM 2155 O O . LEU A 1 270 ? -9.631 -9.428 6.434 1.00 88.56 270 LEU A O 1
ATOM 2159 N N . ILE A 1 271 ? -8.044 -7.889 6.010 1.00 91.38 271 ILE A N 1
ATOM 2160 C CA . ILE A 1 271 ? -7.074 -8.397 6.985 1.00 91.38 271 ILE A CA 1
ATOM 2161 C C . ILE A 1 271 ? -7.585 -8.197 8.414 1.00 91.38 271 ILE A C 1
ATOM 2163 O O . ILE A 1 271 ? -7.499 -9.108 9.243 1.00 91.38 271 ILE A O 1
ATOM 2167 N N . GLU A 1 272 ? -8.166 -7.040 8.711 1.00 86.69 272 GLU A N 1
ATOM 2168 C CA . GLU A 1 272 ? -8.725 -6.742 10.027 1.00 86.69 272 GLU A CA 1
ATOM 2169 C C . GLU A 1 272 ? -9.897 -7.683 10.362 1.00 86.69 272 GLU A C 1
ATOM 2171 O O . GLU A 1 272 ? -9.909 -8.317 11.418 1.00 86.69 272 GLU A O 1
ATOM 2176 N N . MET A 1 273 ? -10.825 -7.901 9.427 1.00 86.00 273 MET A N 1
ATOM 2177 C CA . MET A 1 273 ? -11.924 -8.859 9.592 1.00 86.00 273 MET A CA 1
ATOM 2178 C C . MET A 1 273 ? -11.428 -10.307 9.710 1.00 86.00 273 MET A C 1
ATOM 2180 O O . MET A 1 273 ? -11.946 -11.077 10.524 1.00 86.00 273 MET A O 1
ATOM 2184 N N . MET A 1 274 ? -10.413 -10.693 8.934 1.00 90.56 274 MET A N 1
ATOM 2185 C CA . MET A 1 274 ? -9.809 -12.025 9.001 1.00 90.56 274 MET A CA 1
ATOM 2186 C C . MET A 1 274 ? -9.131 -12.287 10.352 1.00 90.56 274 MET A C 1
ATOM 2188 O O . MET A 1 274 ? -9.268 -13.374 10.916 1.00 90.56 274 MET A O 1
ATOM 2192 N N . THR A 1 275 ? -8.400 -11.310 10.885 1.00 88.12 275 THR A N 1
ATOM 2193 C CA . THR A 1 275 ? -7.667 -11.460 12.150 1.00 88.12 275 THR A CA 1
ATOM 2194 C C . THR A 1 275 ? -8.610 -11.417 13.352 1.00 88.12 275 THR A C 1
ATOM 2196 O O . THR A 1 275 ? -8.522 -12.288 14.221 1.00 88.12 275 THR A O 1
ATOM 2199 N N . LEU A 1 276 ? -9.566 -10.481 13.362 1.00 85.56 276 LEU A N 1
ATOM 2200 C CA . LEU A 1 276 ? -10.490 -10.258 14.478 1.00 85.56 276 LEU A CA 1
ATOM 2201 C C . LEU A 1 276 ? -11.679 -11.226 14.524 1.00 85.56 276 LEU A C 1
ATOM 2203 O O . LEU A 1 276 ? -12.318 -11.347 15.572 1.00 85.56 276 LEU A O 1
ATOM 2207 N N . SER A 1 277 ? -12.018 -11.911 13.427 1.00 86.38 277 SER A N 1
ATOM 2208 C CA . SER A 1 277 ? -13.174 -12.811 13.428 1.00 86.38 277 SER A CA 1
ATOM 2209 C C . SER A 1 277 ? -12.966 -14.003 14.379 1.00 86.38 277 SER A C 1
ATOM 2211 O O . SER A 1 277 ? -11.986 -14.731 14.247 1.00 86.38 277 SER A O 1
ATOM 2213 N N . PRO A 1 278 ? -13.907 -14.308 15.289 1.00 86.50 278 PRO A N 1
ATOM 2214 C CA . PRO A 1 278 ? -13.803 -15.488 16.149 1.00 86.50 278 PRO A CA 1
ATOM 2215 C C . PRO A 1 278 ? -14.131 -16.798 15.410 1.00 86.50 278 PRO A C 1
ATOM 2217 O O . PRO A 1 278 ? -13.811 -17.885 15.888 1.00 86.50 278 PRO A O 1
ATOM 2220 N N . LYS A 1 279 ? -14.789 -16.734 14.242 1.00 92.62 279 LYS A N 1
ATOM 2221 C CA . LYS A 1 279 ? -15.290 -17.917 13.527 1.00 92.62 279 LYS A CA 1
ATOM 2222 C C . LYS A 1 279 ? -14.309 -18.347 12.437 1.00 92.62 279 LYS A C 1
ATOM 2224 O O . LYS A 1 279 ? -14.129 -17.643 11.448 1.00 92.62 279 LYS A O 1
ATOM 2229 N N . LYS A 1 280 ? -13.783 -19.576 12.528 1.00 95.81 280 LYS A N 1
ATOM 2230 C CA . LYS A 1 280 ? -12.862 -20.154 11.522 1.00 95.81 280 LYS A CA 1
ATOM 2231 C C . LYS A 1 280 ? -13.378 -20.032 10.079 1.00 95.81 280 LYS A C 1
ATOM 2233 O O . LYS A 1 280 ? -12.615 -19.668 9.193 1.00 95.81 280 LYS A O 1
ATOM 2238 N N . LYS A 1 281 ? -14.675 -20.279 9.844 1.00 94.31 281 LYS A N 1
ATOM 2239 C CA . LYS A 1 281 ? -15.297 -20.152 8.509 1.00 94.31 281 LYS A CA 1
ATOM 2240 C C . LYS A 1 281 ? -15.186 -18.732 7.936 1.00 94.31 281 LYS A C 1
ATOM 2242 O O . LYS A 1 281 ? -14.906 -18.581 6.755 1.00 94.31 281 LYS A O 1
ATOM 2247 N N . GLN A 1 282 ? -15.371 -17.706 8.769 1.00 86.81 282 GLN A N 1
ATOM 2248 C CA . GLN A 1 282 ? -15.244 -16.307 8.352 1.00 86.81 282 GLN A CA 1
ATOM 2249 C C . GLN A 1 282 ? -13.784 -15.944 8.071 1.00 86.81 282 GLN A C 1
ATOM 2251 O O . GLN A 1 282 ? -13.518 -15.332 7.044 1.00 86.81 282 GLN A O 1
ATOM 2256 N N . LYS A 1 283 ? -12.832 -16.390 8.908 1.00 91.50 283 LYS A N 1
ATOM 2257 C CA . LYS A 1 283 ? -11.394 -16.203 8.636 1.00 91.50 283 LYS A CA 1
ATOM 2258 C C . LYS A 1 283 ? -10.993 -16.763 7.271 1.00 91.50 283 LYS A C 1
ATOM 2260 O O . LYS A 1 283 ? -10.337 -16.075 6.501 1.00 91.50 283 LYS A O 1
ATOM 2265 N N . ILE A 1 284 ? -11.427 -17.989 6.963 1.00 95.50 284 ILE A N 1
ATOM 2266 C CA . ILE A 1 284 ? -11.156 -18.638 5.671 1.00 95.50 284 ILE A CA 1
ATOM 2267 C C . ILE A 1 284 ? -11.784 -17.841 4.525 1.00 95.50 284 ILE A C 1
ATOM 2269 O O . ILE A 1 284 ? -11.115 -17.603 3.526 1.00 95.50 284 ILE A O 1
ATOM 2273 N N . ALA A 1 285 ? -13.036 -17.397 4.672 1.00 91.62 285 ALA A N 1
ATOM 2274 C CA . ALA A 1 285 ? -13.707 -16.602 3.647 1.00 91.62 285 ALA A CA 1
ATOM 2275 C C . ALA A 1 285 ? -12.970 -15.280 3.374 1.00 91.62 285 ALA A C 1
ATOM 2277 O O . ALA A 1 285 ? -12.665 -14.986 2.223 1.00 91.62 285 ALA A O 1
ATOM 2278 N N . PHE A 1 286 ? -12.623 -14.511 4.412 1.00 88.31 286 PHE A N 1
ATOM 2279 C CA . PHE A 1 286 ? -11.879 -13.258 4.247 1.00 88.31 286 PHE A CA 1
ATOM 2280 C C . PHE A 1 286 ? -10.470 -13.479 3.695 1.00 88.31 286 PHE A C 1
ATOM 2282 O O . PHE A 1 286 ? -10.046 -12.723 2.828 1.00 88.31 286 PHE A O 1
ATOM 2289 N N . GLY A 1 287 ? -9.773 -14.535 4.125 1.00 92.94 287 GLY A N 1
ATOM 2290 C CA . GLY A 1 287 ? -8.474 -14.910 3.563 1.00 92.94 287 GLY A CA 1
ATOM 2291 C C . GLY A 1 287 ? -8.558 -15.289 2.083 1.00 92.94 287 GLY A C 1
ATOM 2292 O O . GLY A 1 287 ? -7.710 -14.882 1.294 1.00 92.94 287 GLY A O 1
ATOM 2293 N N . PHE A 1 288 ? -9.612 -16.002 1.678 1.00 95.56 288 PHE A N 1
ATOM 2294 C CA . PHE A 1 288 ? -9.873 -16.306 0.273 1.00 95.56 288 PHE A CA 1
ATOM 2295 C C . PHE A 1 288 ? -10.173 -15.039 -0.540 1.00 95.56 288 PHE A C 1
ATOM 2297 O O . PHE A 1 288 ? -9.581 -14.843 -1.597 1.00 95.56 288 PHE A O 1
ATOM 2304 N N . PHE A 1 289 ? -11.027 -14.141 -0.035 1.00 90.56 289 PHE A N 1
ATOM 2305 C CA . PHE A 1 289 ? -11.289 -12.854 -0.689 1.00 90.56 289 PHE A CA 1
ATOM 2306 C C . PHE A 1 289 ? -10.028 -11.993 -0.803 1.00 90.56 289 PHE A C 1
ATOM 2308 O O . PHE A 1 289 ? -9.787 -11.417 -1.860 1.00 90.56 289 PHE A O 1
ATOM 2315 N N . LEU A 1 290 ? -9.196 -11.945 0.240 1.00 91.31 290 LEU A N 1
ATOM 2316 C CA . LEU A 1 290 ? -7.903 -11.264 0.209 1.00 91.31 290 LEU A CA 1
ATOM 2317 C C . LEU A 1 290 ? -6.998 -11.847 -0.883 1.00 91.31 290 LEU A C 1
ATOM 2319 O O . LEU A 1 290 ? -6.432 -11.096 -1.675 1.00 91.31 290 LEU A O 1
ATOM 2323 N N . ALA A 1 291 ? -6.906 -13.177 -0.967 1.00 94.56 291 ALA A N 1
ATOM 2324 C CA . ALA A 1 291 ? -6.145 -13.843 -2.017 1.00 94.56 291 ALA A CA 1
ATOM 2325 C C . ALA A 1 291 ? -6.680 -13.491 -3.411 1.00 94.56 291 ALA A C 1
ATOM 2327 O O . ALA A 1 291 ? -5.886 -13.192 -4.292 1.00 94.56 291 ALA A O 1
ATOM 2328 N N . LEU A 1 292 ? -8.001 -13.445 -3.616 1.00 92.88 292 LEU A N 1
ATOM 2329 C CA . LEU A 1 292 ? -8.582 -13.026 -4.895 1.00 92.88 292 LEU A CA 1
ATOM 2330 C C . LEU A 1 292 ? -8.240 -11.573 -5.246 1.00 92.88 292 LEU A C 1
ATOM 2332 O O . LEU A 1 292 ? -7.803 -11.311 -6.364 1.00 92.88 292 LEU A O 1
ATOM 2336 N N . VAL A 1 293 ? -8.397 -10.645 -4.297 1.00 90.56 293 VAL A N 1
ATOM 2337 C CA . VAL A 1 293 ? -8.109 -9.210 -4.486 1.00 90.56 293 VAL A CA 1
ATOM 2338 C C . VAL A 1 293 ? -6.647 -8.967 -4.860 1.00 90.56 293 VAL A C 1
ATOM 2340 O O . VAL A 1 293 ? -6.354 -8.051 -5.619 1.00 90.56 293 VAL A O 1
ATOM 2343 N N . VAL A 1 294 ? -5.729 -9.792 -4.362 1.00 92.88 294 VAL A N 1
ATOM 2344 C CA . VAL A 1 294 ? -4.295 -9.665 -4.636 1.00 92.88 294 VAL A CA 1
ATOM 2345 C C . VAL A 1 294 ? -3.887 -10.436 -5.897 1.00 92.88 294 VAL A C 1
ATOM 2347 O O . VAL A 1 294 ? -3.245 -9.886 -6.794 1.00 92.88 294 VAL A O 1
ATOM 2350 N N . VAL A 1 295 ? -4.258 -11.713 -5.992 1.00 94.31 295 VAL A N 1
ATOM 2351 C CA . VAL A 1 295 ? -3.784 -12.623 -7.042 1.00 94.31 295 VAL A CA 1
ATOM 2352 C C . VAL A 1 295 ? -4.440 -12.320 -8.379 1.00 94.31 295 VAL A C 1
ATOM 2354 O O . VAL A 1 295 ? -3.733 -12.285 -9.382 1.00 94.31 295 VAL A O 1
ATOM 2357 N N . VAL A 1 296 ? -5.755 -12.067 -8.422 1.00 93.38 296 VAL A N 1
ATOM 2358 C CA . VAL A 1 296 ? -6.452 -11.850 -9.700 1.00 93.38 296 VAL A CA 1
ATOM 2359 C C . VAL A 1 296 ? -5.844 -10.665 -10.450 1.00 93.38 296 VAL A C 1
ATOM 2361 O O . VAL A 1 296 ? -5.397 -10.885 -11.572 1.00 93.38 296 VAL A O 1
ATOM 2364 N N . PRO A 1 297 ? -5.693 -9.455 -9.873 1.00 92.06 297 PRO A N 1
ATOM 2365 C CA . PRO A 1 297 ? -5.074 -8.351 -10.605 1.00 92.06 297 PRO A CA 1
ATOM 2366 C C . PRO A 1 297 ? -3.615 -8.618 -10.992 1.00 92.06 297 PRO A C 1
ATOM 2368 O O . PRO A 1 297 ? -3.168 -8.128 -12.025 1.00 92.06 297 PRO A O 1
ATOM 2371 N N . ALA A 1 298 ? -2.885 -9.425 -10.212 1.00 92.56 298 ALA A N 1
ATOM 2372 C CA . ALA A 1 298 ? -1.496 -9.777 -10.498 1.00 92.56 298 ALA A CA 1
ATOM 2373 C C . ALA A 1 298 ? -1.331 -10.695 -11.720 1.00 92.56 298 ALA A C 1
ATOM 2375 O O . ALA A 1 298 ? -0.284 -10.651 -12.361 1.00 92.56 298 ALA A O 1
ATOM 2376 N N . VAL A 1 299 ? -2.337 -11.511 -12.057 1.00 92.44 299 VAL A N 1
ATOM 2377 C CA . VAL A 1 299 ? -2.252 -12.495 -13.156 1.00 92.44 299 VAL A CA 1
ATOM 2378 C C . VAL A 1 299 ? -3.252 -12.253 -14.285 1.00 92.44 299 VAL A C 1
ATOM 2380 O O . VAL A 1 299 ? -3.085 -12.812 -15.361 1.00 92.44 299 VAL A O 1
ATOM 2383 N N . PHE A 1 300 ? -4.276 -11.421 -14.081 1.00 87.81 300 PHE A N 1
ATOM 2384 C CA . PHE A 1 300 ? -5.376 -11.218 -15.033 1.00 87.81 300 PHE A CA 1
ATOM 2385 C C . PHE A 1 300 ? -4.902 -10.777 -16.421 1.00 87.81 300 PHE A C 1
ATOM 2387 O O . PHE A 1 300 ? -5.460 -11.197 -17.430 1.00 87.81 300 PHE A O 1
ATOM 2394 N N . TRP A 1 301 ? -3.828 -9.990 -16.485 1.00 83.44 301 TRP A N 1
ATOM 2395 C CA . TRP A 1 301 ? -3.223 -9.549 -17.741 1.00 83.44 301 TRP A CA 1
ATOM 2396 C C . TRP A 1 301 ? -2.727 -10.709 -18.627 1.00 83.44 301 TRP A C 1
ATOM 2398 O O . TRP A 1 301 ? -2.614 -10.513 -19.836 1.00 83.44 301 TRP A O 1
ATOM 2408 N N . LEU A 1 302 ? -2.477 -11.904 -18.067 1.00 86.69 302 LEU A N 1
ATOM 2409 C CA . LEU A 1 302 ? -2.102 -13.110 -18.820 1.00 86.69 302 LEU A CA 1
ATOM 2410 C C . LEU A 1 302 ? -3.219 -13.603 -19.746 1.00 86.69 302 LEU A C 1
ATOM 2412 O O . LEU A 1 302 ? -2.929 -14.230 -20.756 1.00 86.69 302 LEU A O 1
ATOM 2416 N N . ALA A 1 303 ? -4.484 -13.306 -19.433 1.00 83.88 303 ALA A N 1
ATOM 2417 C CA . ALA A 1 303 ? -5.619 -13.675 -20.282 1.00 83.88 303 ALA A CA 1
ATOM 2418 C C . ALA A 1 303 ? -5.729 -12.815 -21.559 1.00 83.88 303 ALA A C 1
ATOM 2420 O O . ALA A 1 303 ? -6.540 -13.115 -22.429 1.00 83.88 303 ALA A O 1
ATOM 2421 N N . PHE A 1 304 ? -4.925 -11.750 -21.659 1.00 73.06 304 PHE A N 1
ATOM 2422 C CA . PHE A 1 304 ? -4.890 -10.788 -22.769 1.00 73.06 304 PHE A CA 1
ATOM 2423 C C . PHE A 1 304 ? -3.485 -10.716 -23.395 1.00 73.06 304 PHE A C 1
ATOM 2425 O O . PHE A 1 304 ? -3.037 -9.654 -23.848 1.00 73.06 304 PHE A O 1
ATOM 2432 N N . VAL A 1 305 ? -2.740 -11.822 -23.311 1.00 61.84 305 VAL A N 1
ATOM 2433 C CA . VAL A 1 305 ? -1.465 -12.043 -24.009 1.00 61.84 305 VAL A CA 1
ATOM 2434 C C . VAL A 1 305 ? -1.745 -12.702 -25.349 1.00 61.84 305 VAL A C 1
ATOM 2436 O O . VAL A 1 305 ? -2.562 -13.648 -25.374 1.00 61.84 305 VAL A O 1
#